Protein AF-A0A2V8RHP6-F1 (afdb_monomer_lite)

pLDDT: mean 72.48, std 15.95, range [35.0, 93.88]

Structure (mmCIF, N/CA/C/O backbone):
data_AF-A0A2V8RHP6-F1
#
_entry.id   AF-A0A2V8RHP6-F1
#
loop_
_atom_site.group_PDB
_atom_site.id
_atom_site.type_symbol
_atom_site.label_atom_id
_atom_site.label_alt_id
_atom_site.label_comp_id
_atom_site.label_asym_id
_atom_site.label_entity_id
_atom_site.label_seq_id
_atom_site.pdbx_PDB_ins_code
_atom_site.Cartn_x
_atom_site.Cartn_y
_atom_site.Cartn_z
_atom_site.occupancy
_atom_site.B_iso_or_equiv
_atom_site.auth_seq_id
_atom_site.auth_comp_id
_atom_site.auth_asym_id
_atom_site.auth_atom_id
_atom_site.pdbx_PDB_model_num
ATOM 1 N N . MET A 1 1 ? -44.283 -48.680 -49.849 1.00 35.00 1 MET A N 1
ATOM 2 C CA . MET A 1 1 ? -42.852 -48.666 -50.227 1.00 35.00 1 MET A CA 1
ATOM 3 C C . MET A 1 1 ? -42.054 -48.053 -49.088 1.00 35.00 1 MET A C 1
ATOM 5 O O . MET A 1 1 ? -42.459 -47.033 -48.549 1.00 35.00 1 MET A O 1
ATOM 9 N N . ASN A 1 2 ? -41.006 -48.764 -48.673 1.00 44.31 2 ASN A N 1
ATOM 10 C CA . ASN A 1 2 ? -40.142 -48.502 -47.521 1.00 44.31 2 ASN A CA 1
ATOM 11 C C . ASN A 1 2 ? -39.299 -47.230 -47.673 1.00 44.31 2 ASN A C 1
ATOM 13 O O . ASN A 1 2 ? -38.726 -47.026 -48.735 1.00 44.31 2 ASN A O 1
ATOM 17 N N . SER A 1 3 ? -39.131 -46.473 -46.582 1.00 48.12 3 SER A N 1
ATOM 18 C CA . SER A 1 3 ? -37.824 -45.970 -46.117 1.00 48.12 3 SER A CA 1
ATOM 19 C C . SER A 1 3 ? -38.000 -45.157 -44.824 1.00 48.12 3 SER A C 1
ATOM 21 O O . SER A 1 3 ? -38.353 -43.981 -44.839 1.00 48.12 3 SER A O 1
ATOM 23 N N . ARG A 1 4 ? -37.770 -45.796 -43.674 1.00 53.47 4 ARG A N 1
ATOM 24 C CA . ARG A 1 4 ? -37.415 -45.123 -42.414 1.00 53.47 4 ARG A CA 1
ATOM 25 C C . ARG A 1 4 ? -36.179 -45.822 -41.853 1.00 53.47 4 ARG A C 1
ATOM 27 O O . ARG A 1 4 ? -36.131 -47.048 -41.891 1.00 53.47 4 ARG A O 1
ATOM 34 N N . LYS A 1 5 ? -35.297 -45.021 -41.236 1.00 54.84 5 LYS A N 1
ATOM 35 C CA . LYS A 1 5 ? -34.076 -45.348 -40.459 1.00 54.84 5 LYS A CA 1
ATOM 36 C C . LYS A 1 5 ? -32.763 -45.313 -41.250 1.00 54.84 5 LYS A C 1
ATOM 38 O O . LYS A 1 5 ? -32.366 -46.328 -41.799 1.00 54.84 5 LYS A O 1
ATOM 43 N N . ASN A 1 6 ? -32.066 -44.167 -41.226 1.00 55.25 6 ASN A N 1
ATOM 44 C CA . ASN A 1 6 ? -30.594 -44.123 -41.340 1.00 55.25 6 ASN A CA 1
ATOM 45 C C . ASN A 1 6 ? -29.943 -42.766 -40.976 1.00 55.25 6 ASN A C 1
ATOM 47 O O . ASN A 1 6 ? -28.925 -42.396 -41.544 1.00 55.25 6 ASN A O 1
ATOM 51 N N . GLN A 1 7 ? -30.495 -42.009 -40.019 1.00 54.12 7 GLN A N 1
ATOM 52 C CA . GLN A 1 7 ? -29.841 -40.777 -39.526 1.00 54.12 7 GLN A CA 1
ATOM 53 C C . GLN A 1 7 ? -29.189 -40.932 -38.142 1.00 54.12 7 GLN A C 1
ATOM 55 O O . GLN A 1 7 ? -28.290 -40.169 -37.806 1.00 54.12 7 GLN A O 1
ATOM 60 N N . ASN A 1 8 ? -29.548 -41.968 -37.374 1.00 50.72 8 ASN A N 1
ATOM 61 C CA . ASN A 1 8 ? -29.003 -42.173 -36.024 1.00 50.72 8 ASN A CA 1
ATOM 62 C C . ASN A 1 8 ? -27.684 -42.968 -35.996 1.00 50.72 8 ASN A C 1
ATOM 64 O O . ASN A 1 8 ? -26.986 -42.929 -34.989 1.00 50.72 8 ASN A O 1
ATOM 68 N N . SER A 1 9 ? -27.316 -43.686 -37.067 1.00 55.91 9 SER A N 1
ATOM 69 C CA . SER A 1 9 ? -26.068 -44.470 -37.091 1.00 55.91 9 SER A CA 1
ATOM 70 C C . SER A 1 9 ? -24.832 -43.621 -37.401 1.00 55.91 9 SER A C 1
ATOM 72 O O . SER A 1 9 ? -23.753 -43.921 -36.897 1.00 55.91 9 SER A O 1
ATOM 74 N N . LEU A 1 10 ? -24.983 -42.534 -38.168 1.00 57.41 10 LEU A N 1
ATOM 75 C CA . LEU A 1 10 ? -23.867 -41.659 -38.540 1.00 57.41 10 LEU A CA 1
ATOM 76 C C . LEU A 1 10 ? -23.315 -40.900 -37.323 1.00 57.41 10 LEU A C 1
ATOM 78 O O . LEU A 1 10 ? -22.107 -40.821 -37.138 1.00 57.41 10 LEU A O 1
ATOM 82 N N . LEU A 1 11 ? -24.208 -40.409 -36.459 1.00 58.72 11 LEU A N 1
ATOM 83 C CA . LEU A 1 11 ? -23.865 -39.697 -35.221 1.00 58.72 11 LEU A CA 1
ATOM 84 C C . LEU A 1 11 ? -23.210 -40.613 -34.170 1.00 58.72 11 LEU A C 1
ATOM 86 O O . LEU A 1 11 ? -22.375 -40.169 -33.383 1.00 58.72 11 LEU A O 1
ATOM 90 N N . PHE A 1 12 ? -23.557 -41.903 -34.177 1.00 59.91 12 PHE A N 1
ATOM 91 C CA . PHE A 1 12 ? -22.955 -42.904 -33.294 1.00 59.91 12 PHE A CA 1
ATOM 92 C C . PHE A 1 12 ? -21.561 -43.341 -33.775 1.00 59.91 12 PHE A C 1
ATOM 94 O O . PHE A 1 12 ? -20.643 -43.501 -32.975 1.00 59.91 12 PHE A O 1
ATOM 101 N N . LEU A 1 13 ? -21.366 -43.483 -35.091 1.00 60.81 13 LEU A N 1
ATOM 102 C CA . LEU A 1 13 ? -20.066 -43.844 -35.668 1.00 60.81 13 LEU A CA 1
ATOM 103 C C . LEU A 1 13 ? -19.013 -42.740 -35.492 1.00 60.81 13 LEU A C 1
ATOM 105 O O . LEU A 1 13 ? -17.854 -43.045 -35.216 1.00 60.81 13 LEU A O 1
ATOM 109 N N . THR A 1 14 ? -19.397 -41.465 -35.600 1.00 63.78 14 THR A N 1
ATOM 110 C CA . THR A 1 14 ? -18.460 -40.342 -35.420 1.00 63.78 14 THR A CA 1
ATOM 111 C C . THR A 1 14 ? -18.022 -40.174 -33.966 1.00 63.78 14 THR A C 1
ATOM 113 O O . THR A 1 14 ? -16.843 -39.947 -33.704 1.00 63.78 14 THR A O 1
ATOM 116 N N . THR A 1 15 ? -18.935 -40.347 -33.009 1.00 64.81 15 THR A N 1
ATOM 117 C CA . THR A 1 15 ? -18.619 -40.267 -31.573 1.00 64.81 15 THR A CA 1
ATOM 118 C C . THR A 1 15 ? -17.772 -41.449 -31.097 1.00 64.81 15 THR A C 1
ATOM 120 O O . THR A 1 15 ? -16.806 -41.244 -30.362 1.00 64.81 15 THR A O 1
ATOM 123 N N . LEU A 1 16 ? -18.043 -42.667 -31.582 1.00 63.94 16 LEU A N 1
ATOM 124 C CA . LEU A 1 16 ? -17.216 -43.842 -31.286 1.00 63.94 16 LEU A CA 1
ATOM 125 C C . LEU A 1 16 ? -15.794 -43.712 -31.868 1.00 63.94 16 LEU A C 1
ATOM 127 O O . LEU A 1 16 ? -14.826 -44.087 -31.208 1.00 63.94 16 LEU A O 1
ATOM 131 N N . GLY A 1 17 ? -15.654 -43.137 -33.069 1.00 66.56 17 GLY A N 1
ATOM 132 C CA . GLY A 1 17 ? -14.355 -42.897 -33.708 1.00 66.56 17 GLY A CA 1
ATOM 133 C C . GLY A 1 17 ? -13.466 -41.913 -32.939 1.00 66.56 17 GLY A C 1
ATOM 134 O O . GLY A 1 17 ? -12.272 -42.164 -32.786 1.00 66.56 17 GLY A O 1
ATOM 135 N N . VAL A 1 18 ? -14.040 -40.836 -32.390 1.00 69.50 18 VAL A N 1
ATOM 136 C CA . VAL A 1 18 ? -13.303 -39.875 -31.544 1.00 69.50 18 VAL A CA 1
ATOM 137 C C . VAL A 1 18 ? -12.861 -40.522 -30.229 1.00 69.50 18 VAL A C 1
ATOM 139 O O . VAL A 1 18 ? -11.729 -40.317 -29.794 1.00 69.50 18 VAL A O 1
ATOM 142 N N . TYR A 1 19 ? -13.717 -41.349 -29.620 1.00 61.47 19 TYR A N 1
ATOM 143 C CA . TYR A 1 19 ? -13.403 -42.014 -28.354 1.00 61.47 19 TYR A CA 1
ATOM 144 C C . TYR A 1 19 ? -12.301 -43.072 -28.510 1.00 61.47 19 TYR A C 1
ATOM 146 O O . TYR A 1 19 ? -11.381 -43.128 -27.697 1.00 61.47 19 TYR A O 1
ATOM 154 N N . LEU A 1 20 ? -12.344 -43.865 -29.588 1.00 61.88 20 LEU A N 1
ATOM 155 C CA . LEU A 1 20 ? -11.273 -44.807 -29.933 1.00 61.88 20 LEU A CA 1
ATOM 156 C C . LEU A 1 20 ? -9.980 -44.083 -30.330 1.00 61.88 20 LEU A C 1
ATOM 158 O O . LEU A 1 20 ? -8.903 -44.517 -29.929 1.00 61.88 20 LEU A O 1
ATOM 162 N N . GLY A 1 21 ? -10.069 -42.959 -31.048 1.00 58.69 21 GLY A N 1
ATOM 163 C CA . GLY A 1 21 ? -8.914 -42.123 -31.382 1.00 58.69 21 GLY A CA 1
ATOM 164 C C . GLY A 1 21 ? -8.203 -41.575 -30.142 1.00 58.69 21 GLY A C 1
ATOM 165 O O . GLY A 1 21 ? -6.986 -41.693 -30.035 1.00 58.69 21 GLY A O 1
ATOM 166 N N . LEU A 1 22 ? -8.949 -41.059 -29.160 1.00 58.59 22 LEU A N 1
ATOM 167 C CA . LEU A 1 22 ? -8.392 -40.599 -27.881 1.00 58.59 22 LEU A CA 1
ATOM 168 C C . LEU A 1 22 ? -7.816 -41.741 -27.036 1.00 58.59 22 LEU A C 1
ATOM 170 O O . LEU A 1 22 ? -6.792 -41.548 -26.390 1.00 58.59 22 LEU A O 1
ATOM 174 N N . LEU A 1 23 ? -8.418 -42.933 -27.060 1.00 56.50 23 LEU A N 1
ATOM 175 C CA . LEU A 1 23 ? -7.899 -44.100 -26.336 1.00 56.50 23 LEU A CA 1
ATOM 176 C C . LEU A 1 23 ? -6.608 -44.654 -26.950 1.00 56.50 23 LEU A C 1
ATOM 178 O O . LEU A 1 23 ? -5.719 -45.074 -26.217 1.00 56.50 23 LEU A O 1
ATOM 182 N N . VAL A 1 24 ? -6.471 -44.627 -28.277 1.00 58.16 24 VAL A N 1
ATOM 183 C CA . VAL A 1 24 ? -5.254 -45.089 -28.965 1.00 58.16 24 VAL A CA 1
ATOM 184 C C . VAL A 1 24 ? -4.140 -44.041 -28.890 1.00 58.16 24 VAL A C 1
ATOM 186 O O . VAL A 1 24 ? -2.989 -44.398 -28.655 1.00 58.16 24 VAL A O 1
ATOM 189 N N . VAL A 1 25 ? -4.461 -42.748 -29.003 1.00 57.00 25 VAL A N 1
ATOM 190 C CA . VAL A 1 25 ? -3.477 -41.656 -28.857 1.00 57.00 25 VAL A CA 1
ATOM 191 C C . VAL A 1 25 ? -3.088 -41.438 -27.386 1.00 57.00 25 VAL A C 1
ATOM 193 O O . VAL A 1 25 ? -1.938 -41.118 -27.102 1.00 57.00 25 VAL A O 1
ATOM 196 N N . GLY A 1 26 ? -3.999 -41.683 -26.438 1.00 51.53 26 GLY A N 1
ATOM 197 C CA . GLY A 1 26 ? -3.728 -41.640 -24.995 1.00 51.53 26 GLY A CA 1
ATOM 198 C C . GLY A 1 26 ? -3.124 -42.927 -24.417 1.00 51.53 26 GLY A C 1
ATOM 199 O O . GLY A 1 26 ? -2.525 -42.887 -23.347 1.00 51.53 26 GLY A O 1
ATOM 200 N N . GLY A 1 27 ? -3.253 -44.062 -25.114 1.00 51.44 27 GLY A N 1
ATOM 201 C CA . GLY A 1 27 ? -2.749 -45.377 -24.693 1.00 51.44 27 GLY A CA 1
ATOM 202 C C . GLY A 1 27 ? -1.416 -45.800 -25.322 1.00 51.44 27 GLY A C 1
ATOM 203 O O . GLY A 1 27 ? -0.882 -46.842 -24.949 1.00 51.44 27 GLY A O 1
ATOM 204 N N . ALA A 1 28 ? -0.869 -45.014 -26.255 1.00 52.38 28 ALA A N 1
ATOM 205 C CA . ALA A 1 28 ? 0.388 -45.298 -26.955 1.00 52.38 28 ALA A CA 1
ATOM 206 C C . ALA A 1 28 ? 1.498 -44.264 -26.678 1.00 52.38 28 ALA A C 1
ATOM 208 O O . ALA A 1 28 ? 2.417 -44.107 -27.482 1.00 52.38 28 ALA A O 1
ATOM 209 N N . ALA A 1 29 ? 1.451 -43.575 -25.534 1.00 45.22 29 ALA A N 1
ATOM 210 C CA . ALA A 1 29 ? 2.643 -42.940 -24.981 1.00 45.22 29 ALA A CA 1
ATOM 211 C C . ALA A 1 29 ? 3.432 -44.013 -24.198 1.00 45.22 29 ALA A C 1
ATOM 213 O O . ALA A 1 29 ? 2.904 -44.570 -23.232 1.00 45.22 29 ALA A O 1
ATOM 214 N N . PRO A 1 30 ? 4.658 -44.368 -24.619 1.00 45.31 30 PRO A N 1
ATOM 215 C CA . PRO A 1 30 ? 5.429 -45.431 -23.992 1.00 45.31 30 PRO A CA 1
ATOM 216 C C . PRO A 1 30 ? 5.705 -45.100 -22.525 1.00 45.31 30 PRO A C 1
ATOM 218 O O . PRO A 1 30 ? 5.924 -43.947 -22.150 1.00 45.31 30 PRO A O 1
ATOM 221 N N . GLN A 1 31 ? 5.734 -46.146 -21.700 1.00 51.50 31 GLN A N 1
ATOM 222 C CA . GLN A 1 31 ? 6.039 -46.142 -20.266 1.00 51.50 31 GLN A CA 1
ATOM 223 C C . GLN A 1 31 ? 7.479 -45.687 -19.925 1.00 51.50 31 GLN A C 1
ATOM 225 O O . GLN A 1 31 ? 8.054 -46.095 -18.923 1.00 51.50 31 GLN A O 1
ATOM 230 N N . THR A 1 32 ? 8.079 -44.817 -20.735 1.00 49.62 32 THR A N 1
ATOM 231 C CA . THR A 1 32 ? 9.445 -44.299 -20.599 1.00 49.62 32 THR A CA 1
ATOM 232 C C . THR A 1 32 ? 9.517 -42.910 -19.960 1.00 49.62 32 THR A C 1
ATOM 234 O O . THR A 1 32 ? 10.601 -42.347 -19.876 1.00 49.62 32 THR A O 1
ATOM 237 N N . PHE A 1 33 ? 8.405 -42.365 -19.452 1.00 48.00 33 PHE A N 1
ATOM 238 C CA . PHE A 1 33 ? 8.406 -41.129 -18.648 1.00 48.00 33 PHE A CA 1
ATOM 239 C C . PHE A 1 33 ? 8.025 -41.328 -17.172 1.00 48.00 33 PHE A C 1
ATOM 241 O O . PHE A 1 33 ? 8.078 -40.381 -16.396 1.00 48.00 33 PHE A O 1
ATOM 248 N N . ALA A 1 34 ? 7.734 -42.561 -16.741 1.00 43.78 34 ALA A N 1
ATOM 249 C CA . ALA A 1 34 ? 7.390 -42.877 -15.348 1.00 43.78 34 ALA A CA 1
ATOM 250 C C . ALA A 1 34 ? 8.563 -43.437 -14.511 1.00 43.78 34 ALA A C 1
ATOM 252 O O . ALA A 1 34 ? 8.369 -43.817 -13.360 1.00 43.78 34 ALA A O 1
ATOM 253 N N . HIS A 1 35 ? 9.785 -43.500 -15.055 1.00 43.72 35 HIS A N 1
ATOM 254 C CA . HIS A 1 35 ? 10.984 -43.962 -14.325 1.00 43.72 35 HIS A CA 1
ATOM 255 C C . HIS A 1 35 ? 12.066 -42.888 -14.127 1.00 43.72 35 HIS A C 1
ATOM 257 O O . HIS A 1 35 ? 13.071 -43.147 -13.478 1.00 43.72 35 HIS A O 1
ATOM 263 N N . SER A 1 36 ? 11.850 -41.657 -14.603 1.00 43.72 36 SER A N 1
ATOM 264 C CA . SER A 1 36 ? 12.773 -40.533 -14.359 1.00 43.72 36 SER A CA 1
ATOM 265 C C . SER A 1 36 ? 12.449 -39.733 -13.084 1.00 43.72 36 SER A C 1
ATOM 267 O O . SER A 1 36 ? 13.192 -38.814 -12.743 1.00 43.72 36 SER A O 1
ATOM 269 N N . ALA A 1 37 ? 11.349 -40.040 -12.390 1.00 45.62 37 ALA A N 1
ATOM 270 C CA . ALA A 1 37 ? 10.867 -39.253 -11.250 1.00 45.62 37 ALA A CA 1
ATOM 271 C C . ALA A 1 37 ? 11.195 -39.859 -9.871 1.00 45.62 37 ALA A C 1
ATOM 273 O O . ALA A 1 37 ? 10.906 -39.232 -8.859 1.00 45.62 37 ALA A O 1
ATOM 274 N N . THR A 1 38 ? 11.806 -41.048 -9.802 1.00 47.69 38 THR A N 1
ATOM 275 C CA . THR A 1 38 ? 12.028 -41.772 -8.531 1.00 47.69 38 THR A CA 1
ATOM 276 C C . THR A 1 38 ? 13.492 -41.886 -8.096 1.00 47.69 38 THR A C 1
ATOM 278 O O . THR A 1 38 ? 13.783 -42.622 -7.162 1.00 47.69 38 THR A O 1
ATOM 281 N N . THR A 1 39 ? 14.430 -41.163 -8.720 1.00 43.69 39 THR A N 1
ATOM 282 C CA . THR A 1 39 ? 15.856 -41.182 -8.318 1.00 43.69 39 THR A CA 1
ATOM 283 C C . THR A 1 39 ? 16.503 -39.799 -8.270 1.00 43.69 39 THR A C 1
ATOM 285 O O . THR A 1 39 ? 17.697 -39.654 -8.534 1.00 43.69 39 THR A O 1
ATOM 288 N N . ARG A 1 40 ? 15.741 -38.757 -7.927 1.00 38.56 40 ARG A N 1
ATOM 289 C CA . ARG A 1 40 ? 16.350 -37.557 -7.348 1.00 38.56 40 ARG A CA 1
ATOM 290 C C . ARG A 1 40 ? 16.177 -37.658 -5.846 1.00 38.56 40 ARG A C 1
ATOM 292 O O . ARG A 1 40 ? 15.061 -37.565 -5.348 1.00 38.56 40 ARG A O 1
ATOM 299 N N . ASN A 1 41 ? 17.287 -37.902 -5.159 1.00 40.16 41 ASN A N 1
ATOM 300 C CA . ASN A 1 41 ? 17.419 -37.653 -3.733 1.00 40.16 41 ASN A CA 1
ATOM 301 C C . ASN A 1 41 ? 17.128 -36.164 -3.519 1.00 40.16 41 ASN A C 1
ATOM 303 O O . ASN A 1 41 ? 18.021 -35.330 -3.634 1.00 40.16 41 ASN A O 1
ATOM 307 N N . PHE A 1 42 ? 15.861 -35.821 -3.310 1.00 43.81 42 PHE A N 1
ATOM 308 C CA . PHE A 1 42 ? 15.503 -34.549 -2.714 1.00 43.81 42 PHE A CA 1
ATOM 309 C C . PHE A 1 42 ? 15.866 -34.679 -1.237 1.00 43.81 42 PHE A C 1
ATOM 311 O O . PHE A 1 42 ? 15.057 -35.119 -0.423 1.00 43.81 42 PHE A O 1
ATOM 318 N N . GLU A 1 43 ? 17.116 -34.359 -0.904 1.00 39.28 43 GLU A N 1
ATOM 319 C CA . GLU A 1 43 ? 17.421 -33.861 0.432 1.00 39.28 43 GLU A CA 1
ATOM 320 C C . GLU A 1 43 ? 16.637 -32.557 0.580 1.00 39.28 43 GLU A C 1
ATOM 322 O O . GLU A 1 43 ? 17.036 -31.498 0.106 1.00 39.28 43 GLU A O 1
ATOM 327 N N . LEU A 1 44 ? 15.449 -32.670 1.170 1.00 49.06 44 LEU A N 1
ATOM 328 C CA . LEU A 1 44 ? 14.719 -31.548 1.740 1.00 49.06 44 LEU A CA 1
ATOM 329 C C . LEU A 1 44 ? 15.495 -31.089 2.978 1.00 49.06 44 LEU A C 1
ATOM 331 O O . LEU A 1 44 ? 15.128 -31.408 4.104 1.00 49.06 44 LEU A O 1
ATOM 335 N N . VAL A 1 45 ? 16.602 -30.391 2.752 1.00 46.72 45 VAL A N 1
ATOM 336 C CA . VAL A 1 45 ? 17.270 -29.570 3.761 1.00 46.72 45 VAL A CA 1
ATOM 337 C C . VAL A 1 45 ? 17.532 -28.220 3.118 1.00 46.72 45 VAL A C 1
ATOM 339 O O . VAL A 1 45 ? 18.652 -27.872 2.793 1.00 46.72 45 VAL A O 1
ATOM 342 N N . ASP A 1 46 ? 16.448 -27.505 2.875 1.00 43.91 46 ASP A N 1
ATOM 343 C CA . ASP A 1 46 ? 16.445 -26.053 2.937 1.00 43.91 46 ASP A CA 1
ATOM 344 C C . ASP A 1 46 ? 15.096 -25.717 3.565 1.00 43.91 46 ASP A C 1
ATOM 346 O O . ASP A 1 46 ? 14.084 -25.493 2.895 1.00 43.91 46 ASP A O 1
ATOM 350 N N . GLU A 1 47 ? 15.057 -25.787 4.900 1.00 42.34 47 GLU A N 1
ATOM 351 C CA . GLU A 1 47 ? 14.189 -24.882 5.640 1.00 42.34 47 GLU A CA 1
ATOM 352 C C . GLU A 1 47 ? 14.459 -23.498 5.055 1.00 42.34 47 GLU A C 1
ATOM 354 O O . GLU A 1 47 ? 15.564 -22.971 5.171 1.00 42.34 47 GLU A O 1
ATOM 359 N N . ILE A 1 48 ? 13.473 -22.934 4.358 1.00 48.03 48 ILE A N 1
ATOM 360 C CA . ILE A 1 48 ? 13.487 -21.513 4.054 1.00 48.03 48 ILE A CA 1
ATOM 361 C C . ILE A 1 48 ? 13.408 -20.848 5.426 1.00 48.03 48 ILE A C 1
ATOM 363 O O . ILE A 1 48 ? 12.318 -20.660 5.969 1.00 48.03 48 ILE A O 1
ATOM 367 N N . GLU A 1 49 ? 14.565 -20.550 6.016 1.00 38.03 49 GLU A N 1
ATOM 368 C CA . GLU A 1 49 ? 14.677 -19.535 7.046 1.00 38.03 49 GLU A CA 1
ATOM 369 C C . GLU A 1 49 ? 14.183 -18.247 6.390 1.00 38.03 49 GLU A C 1
ATOM 371 O O . GLU A 1 49 ? 14.934 -17.496 5.766 1.00 38.03 49 GLU A O 1
ATOM 376 N N . VAL A 1 50 ? 12.879 -18.000 6.501 1.00 45.44 50 VAL A N 1
ATOM 377 C CA . VAL A 1 50 ? 12.333 -16.655 6.423 1.00 45.44 50 VAL A CA 1
ATOM 378 C C . VAL A 1 50 ? 12.917 -15.960 7.642 1.00 45.44 50 VAL A C 1
ATOM 380 O O . VAL A 1 50 ? 12.322 -15.966 8.718 1.00 45.44 50 VAL A O 1
ATOM 383 N N . LYS A 1 51 ? 14.146 -15.453 7.505 1.00 42.34 51 LYS A N 1
ATOM 384 C CA . LYS A 1 51 ? 14.673 -14.498 8.464 1.00 42.34 51 LYS A CA 1
ATOM 385 C C . LYS A 1 51 ? 13.697 -13.343 8.443 1.00 42.34 51 LYS A C 1
ATOM 387 O O . LYS A 1 51 ? 13.481 -12.709 7.412 1.00 42.34 51 LYS A O 1
ATOM 392 N N . ASP A 1 52 ? 13.037 -13.181 9.575 1.00 46.94 52 ASP A N 1
ATOM 393 C CA . ASP A 1 52 ? 12.150 -12.077 9.858 1.00 46.94 52 ASP A CA 1
ATOM 394 C C . ASP A 1 52 ? 13.027 -10.817 9.906 1.00 46.94 52 ASP A C 1
ATOM 396 O O . ASP A 1 52 ? 13.476 -10.382 10.961 1.00 46.94 52 ASP A O 1
ATOM 400 N N . ASP A 1 53 ? 13.354 -10.269 8.731 1.00 49.16 53 ASP A N 1
ATOM 401 C CA . ASP A 1 53 ? 14.166 -9.055 8.557 1.00 49.16 53 ASP A CA 1
ATOM 402 C C . ASP A 1 53 ? 13.453 -7.799 9.104 1.00 49.16 53 ASP A C 1
ATOM 404 O O . ASP A 1 53 ? 13.930 -6.679 8.940 1.00 49.16 53 ASP A O 1
ATOM 408 N N . LEU A 1 54 ? 12.315 -7.970 9.789 1.00 52.81 54 LEU A N 1
ATOM 409 C CA . LEU A 1 54 ? 11.593 -6.922 10.508 1.00 52.81 54 LEU A CA 1
ATOM 410 C C . LEU A 1 54 ? 12.398 -6.325 11.677 1.00 52.81 54 LEU A C 1
ATOM 412 O O . LEU A 1 54 ? 12.111 -5.198 12.082 1.00 52.81 54 LEU A O 1
ATOM 416 N N . ASP A 1 55 ? 13.396 -7.044 12.207 1.00 50.38 55 ASP A N 1
ATOM 417 C CA . ASP A 1 55 ? 14.181 -6.609 13.375 1.00 50.38 55 ASP A CA 1
ATOM 418 C C . ASP A 1 55 ? 15.528 -5.948 13.033 1.00 50.38 55 ASP A C 1
ATOM 420 O O . ASP A 1 55 ? 16.168 -5.357 13.912 1.00 50.38 55 ASP A O 1
ATOM 424 N N . ASN A 1 56 ? 15.961 -5.981 11.769 1.00 51.12 56 ASN A N 1
ATOM 425 C CA . ASN A 1 56 ? 17.159 -5.261 11.356 1.00 51.12 56 ASN A CA 1
ATOM 426 C C . ASN A 1 56 ? 16.801 -3.787 11.153 1.00 51.12 56 ASN A C 1
ATOM 428 O O . ASN A 1 56 ? 16.125 -3.411 10.195 1.00 51.12 56 ASN A O 1
ATOM 432 N N . LYS A 1 57 ? 17.258 -2.927 12.075 1.00 53.03 57 LYS A N 1
ATOM 433 C CA . LYS A 1 57 ? 17.335 -1.488 11.791 1.00 53.03 57 LYS A CA 1
ATOM 434 C C . LYS A 1 57 ? 18.084 -1.328 10.464 1.00 53.03 57 LYS A C 1
ATOM 436 O O . LYS A 1 57 ? 19.112 -1.990 10.318 1.00 53.03 57 LYS A O 1
ATOM 441 N N . PRO A 1 58 ? 17.614 -0.483 9.531 1.00 58.75 58 PRO A N 1
ATOM 442 C CA . PRO A 1 58 ? 18.360 -0.228 8.306 1.00 58.75 58 PRO A CA 1
ATOM 443 C C . PRO A 1 58 ? 19.798 0.156 8.677 1.00 58.75 58 PRO A C 1
ATOM 445 O O . PRO A 1 58 ? 20.009 0.969 9.586 1.00 58.75 58 PRO A O 1
ATOM 448 N N . ASP A 1 59 ? 20.774 -0.497 8.042 1.00 54.12 59 ASP A N 1
ATOM 449 C CA . ASP A 1 59 ? 22.198 -0.284 8.295 1.00 54.12 59 ASP A CA 1
ATOM 450 C C . ASP A 1 59 ? 22.562 1.165 7.932 1.00 54.12 59 ASP A C 1
ATOM 452 O O . ASP A 1 59 ? 22.884 1.481 6.793 1.00 54.12 59 ASP A O 1
ATOM 456 N N . GLY A 1 60 ? 22.481 2.055 8.923 1.00 57.41 60 GLY A N 1
ATOM 457 C CA . GLY A 1 60 ? 22.784 3.476 8.793 1.00 57.41 60 GLY A CA 1
ATOM 458 C C . GLY A 1 60 ? 21.654 4.277 8.146 1.00 57.41 60 GLY A C 1
ATOM 459 O O . GLY A 1 60 ? 21.433 4.219 6.943 1.00 57.41 60 GLY A O 1
ATOM 460 N N . CYS A 1 61 ? 21.002 5.138 8.928 1.00 66.88 61 CYS A N 1
ATOM 461 C CA . CYS A 1 61 ? 20.079 6.156 8.414 1.00 66.88 61 CYS A CA 1
ATOM 462 C C . CYS A 1 61 ? 20.783 7.316 7.681 1.00 66.88 61 CYS A C 1
ATOM 464 O O . CYS A 1 61 ? 20.306 8.446 7.694 1.00 66.88 61 CYS A O 1
ATOM 466 N N . ASP A 1 62 ? 21.905 7.040 7.020 1.00 62.41 62 ASP A N 1
ATOM 467 C CA . ASP A 1 62 ? 22.679 7.994 6.219 1.00 62.41 62 ASP A CA 1
ATOM 468 C C . ASP A 1 62 ? 22.116 8.075 4.783 1.00 62.41 62 ASP A C 1
ATOM 470 O O . ASP A 1 62 ? 22.838 8.134 3.788 1.00 62.41 62 ASP A O 1
ATOM 474 N N . VAL A 1 63 ? 20.785 8.002 4.665 1.00 60.16 63 VAL A N 1
ATOM 475 C CA . VAL A 1 63 ? 20.068 7.990 3.387 1.00 60.16 63 VAL A CA 1
ATOM 476 C C . VAL A 1 63 ? 19.932 9.439 2.923 1.00 60.16 63 VAL A C 1
ATOM 478 O O . VAL A 1 63 ? 19.063 10.179 3.380 1.00 60.16 63 VAL A O 1
ATOM 481 N N . GLY A 1 64 ? 20.841 9.887 2.058 1.00 58.72 64 GLY A N 1
ATOM 482 C CA . GLY A 1 64 ? 20.784 11.232 1.491 1.00 58.72 64 GLY A CA 1
ATOM 483 C C . GLY A 1 64 ? 19.466 11.477 0.744 1.00 58.72 64 GLY A C 1
ATOM 484 O O . GLY A 1 64 ? 19.058 10.672 -0.090 1.00 58.72 64 GLY A O 1
ATOM 485 N N . HIS A 1 65 ? 18.824 12.622 1.000 1.00 58.91 65 HIS A N 1
ATOM 486 C CA . HIS A 1 65 ? 17.559 13.044 0.372 1.00 58.91 65 HIS A CA 1
ATOM 487 C C . HIS A 1 65 ? 17.599 13.140 -1.170 1.00 58.91 65 HIS A C 1
ATOM 489 O O . HIS A 1 65 ? 16.552 13.253 -1.802 1.00 58.91 65 HIS A O 1
ATOM 495 N N . GLU A 1 66 ? 18.783 13.125 -1.788 1.00 61.12 66 GLU A N 1
ATOM 496 C CA . GLU A 1 66 ? 18.949 13.261 -3.242 1.00 61.12 66 GLU A CA 1
ATOM 497 C C . GLU A 1 66 ? 18.598 11.970 -4.008 1.00 61.12 66 GLU A C 1
ATOM 499 O O . GLU A 1 66 ? 18.160 12.033 -5.156 1.00 61.12 66 GLU A O 1
ATOM 504 N N . GLU A 1 67 ? 18.710 10.794 -3.379 1.00 68.62 67 GLU A N 1
ATOM 505 C CA . GLU A 1 67 ? 18.552 9.512 -4.077 1.00 68.62 67 GLU A CA 1
ATOM 506 C C . GLU A 1 67 ? 17.103 9.227 -4.545 1.00 68.62 67 GLU A C 1
ATOM 508 O O . GLU A 1 67 ? 16.925 8.839 -5.703 1.00 68.62 67 GLU A O 1
ATOM 513 N N . PRO A 1 68 ? 16.038 9.452 -3.745 1.00 67.94 68 PRO A N 1
ATOM 514 C CA . PRO A 1 68 ? 14.662 9.178 -4.176 1.00 67.94 68 PRO A CA 1
ATOM 515 C C . PRO A 1 68 ? 14.191 10.059 -5.341 1.00 67.94 68 PRO A C 1
ATOM 517 O O . PRO A 1 68 ? 13.473 9.580 -6.221 1.00 67.94 68 PRO A O 1
ATOM 520 N N . VAL A 1 69 ? 14.609 11.329 -5.380 1.00 72.56 69 VAL A N 1
ATOM 521 C CA . VAL A 1 69 ? 14.198 12.304 -6.410 1.00 72.56 69 VAL A CA 1
ATOM 522 C C . VAL A 1 69 ? 14.800 11.956 -7.775 1.00 72.56 69 VAL A C 1
ATOM 524 O O . VAL A 1 69 ? 14.109 11.982 -8.802 1.00 72.56 69 VAL A O 1
ATOM 527 N N . ASP A 1 70 ? 16.074 11.564 -7.793 1.00 74.25 70 ASP A N 1
ATOM 528 C CA . ASP A 1 70 ? 16.750 11.111 -9.010 1.00 74.25 70 ASP A CA 1
ATOM 529 C C . ASP A 1 70 ? 16.119 9.823 -9.554 1.00 74.25 70 ASP A C 1
ATOM 531 O O . ASP A 1 70 ? 15.914 9.670 -10.766 1.00 74.25 70 ASP A O 1
ATOM 535 N N . LEU A 1 71 ? 15.747 8.901 -8.661 1.00 76.44 71 LEU A N 1
ATOM 536 C CA . LEU A 1 71 ? 15.077 7.658 -9.028 1.00 76.44 71 LEU A CA 1
ATOM 537 C C . LEU A 1 71 ? 13.677 7.905 -9.606 1.00 76.44 71 LEU A C 1
ATOM 539 O O . LEU A 1 71 ? 13.348 7.292 -10.617 1.00 76.44 71 LEU A O 1
ATOM 543 N N . GLN A 1 72 ? 12.887 8.827 -9.052 1.00 79.25 72 GLN A N 1
ATOM 544 C CA . GLN A 1 72 ? 11.577 9.210 -9.609 1.00 79.25 72 GLN A CA 1
ATOM 545 C C . GLN A 1 72 ? 11.691 9.794 -11.014 1.00 79.25 72 GLN A C 1
ATOM 547 O O . GLN A 1 72 ? 10.959 9.420 -11.930 1.00 79.25 72 GLN A O 1
ATOM 552 N N . THR A 1 73 ? 12.657 10.692 -11.207 1.00 76.94 73 THR A N 1
ATOM 553 C CA . THR A 1 73 ? 12.888 11.321 -12.512 1.00 76.94 73 THR A CA 1
ATOM 554 C C . THR A 1 73 ? 13.282 10.276 -13.558 1.00 76.94 73 THR A C 1
ATOM 556 O O . THR A 1 73 ? 12.863 10.345 -14.715 1.00 76.94 73 THR A O 1
ATOM 559 N N . LYS A 1 74 ? 14.066 9.273 -13.150 1.00 79.69 74 LYS A N 1
ATOM 560 C CA . LYS A 1 74 ? 14.495 8.165 -14.009 1.00 79.69 74 LYS A CA 1
ATOM 561 C C . LYS A 1 74 ? 13.386 7.143 -14.267 1.00 79.69 74 LYS A C 1
ATOM 563 O O . LYS A 1 74 ? 13.300 6.590 -15.364 1.00 79.69 74 LYS A O 1
ATOM 568 N N . PHE A 1 75 ? 12.556 6.875 -13.269 1.00 78.38 75 PHE A N 1
ATOM 569 C CA . PHE A 1 75 ? 11.500 5.876 -13.298 1.00 78.38 75 PHE A CA 1
ATOM 570 C C . PHE A 1 75 ? 10.162 6.570 -13.086 1.00 78.38 75 PHE A C 1
ATOM 572 O O . PHE A 1 75 ? 9.624 6.553 -11.994 1.00 78.38 75 PHE A O 1
ATOM 579 N N . LEU A 1 76 ? 9.596 7.135 -14.154 1.00 70.75 76 LEU A N 1
ATOM 580 C CA . LEU A 1 76 ? 8.362 7.938 -14.095 1.00 70.75 76 LEU A CA 1
ATOM 581 C C . LEU A 1 76 ? 7.135 7.210 -13.508 1.00 70.75 76 LEU A C 1
ATOM 583 O O . LEU A 1 76 ? 6.147 7.855 -13.178 1.00 70.75 76 LEU A O 1
ATOM 587 N N . TRP A 1 77 ? 7.171 5.877 -13.428 1.00 72.69 77 TRP A N 1
ATOM 588 C CA . TRP A 1 77 ? 6.143 5.056 -12.778 1.00 72.69 77 TRP A CA 1
ATOM 589 C C . TRP A 1 77 ? 6.349 4.922 -11.261 1.00 72.69 77 TRP A C 1
ATOM 591 O O . TRP A 1 77 ? 5.420 4.554 -10.554 1.00 72.69 77 TRP A O 1
ATOM 601 N N . PHE A 1 78 ? 7.562 5.169 -10.765 1.00 76.94 78 PHE A N 1
ATOM 602 C CA . PHE A 1 78 ? 7.922 5.129 -9.356 1.00 76.94 78 PHE A CA 1
ATOM 603 C C . PHE A 1 78 ? 7.780 6.528 -8.762 1.00 76.94 78 PHE A C 1
ATOM 605 O O . PHE A 1 78 ? 8.359 7.495 -9.256 1.00 76.94 78 PHE A O 1
ATOM 612 N N . ASN A 1 79 ? 7.023 6.618 -7.677 1.00 81.25 79 ASN A N 1
ATOM 613 C CA . ASN A 1 79 ? 6.807 7.844 -6.933 1.00 81.25 79 ASN A CA 1
ATOM 614 C C . ASN A 1 79 ? 6.894 7.508 -5.446 1.00 81.25 79 ASN A C 1
ATOM 616 O O . ASN A 1 79 ? 6.044 6.779 -4.937 1.00 81.25 79 ASN A O 1
ATOM 620 N N . ASP A 1 80 ? 7.918 8.004 -4.752 1.00 78.75 80 ASP A N 1
ATOM 621 C CA . ASP A 1 80 ? 8.075 7.761 -3.312 1.00 78.75 80 ASP A CA 1
ATOM 622 C C . ASP A 1 80 ? 6.893 8.328 -2.514 1.00 78.75 80 ASP A C 1
ATOM 624 O O . ASP A 1 80 ? 6.452 7.696 -1.558 1.00 78.75 80 ASP A O 1
ATOM 628 N N . LYS A 1 81 ? 6.277 9.418 -2.993 1.00 81.81 81 LYS A N 1
ATOM 629 C CA . LYS A 1 81 ? 5.049 9.989 -2.426 1.00 81.81 81 LYS A CA 1
ATOM 630 C C . LYS A 1 81 ? 3.875 9.020 -2.415 1.00 81.81 81 LYS A C 1
ATOM 632 O O . LYS A 1 81 ? 2.924 9.242 -1.681 1.00 81.81 81 LYS A O 1
ATOM 637 N N . SER A 1 82 ? 3.904 7.946 -3.203 1.00 82.56 82 SER A N 1
ATOM 638 C CA . SER A 1 82 ? 2.867 6.918 -3.117 1.00 82.56 82 SER A CA 1
ATOM 639 C C . SER A 1 82 ? 2.960 6.095 -1.829 1.00 82.56 82 SER A C 1
ATOM 641 O O . SER A 1 82 ? 1.952 5.516 -1.441 1.00 82.56 82 SER A O 1
ATOM 643 N N . LEU A 1 83 ? 4.113 6.069 -1.142 1.00 79.81 83 LEU A N 1
ATOM 644 C CA . LEU A 1 83 ? 4.220 5.535 0.223 1.00 79.81 83 LEU A CA 1
ATOM 645 C C . LEU A 1 83 ? 3.611 6.492 1.258 1.00 79.81 83 LEU A C 1
ATOM 647 O O . LEU A 1 83 ? 2.918 6.033 2.157 1.00 79.81 83 LEU A O 1
ATOM 651 N N . ASP A 1 84 ? 3.783 7.799 1.075 1.00 79.38 84 ASP A N 1
ATOM 652 C CA . ASP A 1 84 ? 3.144 8.834 1.903 1.00 79.38 84 ASP A CA 1
ATOM 653 C C . ASP A 1 84 ? 1.610 8.801 1.743 1.00 79.38 84 ASP A C 1
ATOM 655 O O . ASP A 1 84 ? 0.857 8.702 2.704 1.00 79.38 84 ASP A O 1
ATOM 659 N N . SER A 1 85 ? 1.111 8.718 0.506 1.00 84.94 85 SER A N 1
ATOM 660 C CA . SER A 1 85 ? -0.326 8.510 0.263 1.00 84.94 85 SER A CA 1
ATOM 661 C C . SER A 1 85 ? -0.827 7.147 0.765 1.00 84.94 85 SER A C 1
ATOM 663 O O . SER A 1 85 ? -2.013 6.990 1.051 1.00 84.94 85 SER A O 1
ATOM 665 N N . TYR A 1 86 ? 0.049 6.139 0.853 1.00 84.81 86 TYR A N 1
ATOM 666 C CA . TYR A 1 86 ? -0.302 4.840 1.424 1.00 84.81 86 TYR A CA 1
ATOM 667 C C . TYR A 1 86 ? -0.521 4.939 2.936 1.00 84.81 86 TYR A C 1
ATOM 669 O O . TYR A 1 86 ? -1.455 4.324 3.448 1.00 84.81 86 TYR A O 1
ATOM 677 N N . GLU A 1 87 ? 0.291 5.733 3.631 1.00 85.38 87 GLU A N 1
ATOM 678 C CA . GLU A 1 87 ? 0.087 6.073 5.038 1.00 85.38 87 GLU A CA 1
ATOM 679 C C . GLU A 1 87 ? -1.284 6.722 5.255 1.00 85.38 87 GLU A C 1
ATOM 681 O O . GLU A 1 87 ? -2.082 6.174 6.018 1.00 85.38 87 GLU A O 1
ATOM 686 N N . SER A 1 88 ? -1.615 7.783 4.507 1.00 85.12 88 SER A N 1
ATOM 687 C CA . SER A 1 88 ? -2.926 8.450 4.609 1.00 85.12 88 SER A CA 1
ATOM 688 C C . SER A 1 88 ? -4.087 7.478 4.376 1.00 85.12 88 SER A C 1
ATOM 690 O O . SER A 1 88 ? -5.043 7.429 5.143 1.00 85.12 88 SER A O 1
ATOM 692 N N . LEU A 1 89 ? -3.969 6.604 3.373 1.00 87.31 89 LEU A N 1
ATOM 693 C CA . LEU A 1 89 ? -4.981 5.592 3.077 1.00 87.31 89 LEU A CA 1
ATOM 694 C C . LEU A 1 89 ? -5.164 4.566 4.214 1.00 87.31 89 LEU A C 1
ATOM 696 O O . LEU A 1 89 ? -6.283 4.114 4.484 1.00 87.31 89 LEU A O 1
ATOM 700 N N . VAL A 1 90 ? -4.075 4.167 4.876 1.00 88.19 90 VAL A N 1
ATOM 701 C CA . VAL A 1 90 ? -4.130 3.296 6.058 1.00 88.19 90 VAL A CA 1
ATOM 702 C C . VAL A 1 90 ? -4.843 4.014 7.204 1.00 88.19 90 VAL A C 1
ATOM 704 O O . VAL A 1 90 ? -5.719 3.413 7.834 1.00 88.19 90 VAL A O 1
ATOM 707 N N . GLU A 1 91 ? -4.514 5.281 7.447 1.00 86.38 91 GLU A N 1
ATOM 708 C CA . GLU A 1 91 ? -5.132 6.111 8.484 1.00 86.38 91 GLU A CA 1
ATOM 709 C C . GLU A 1 91 ? -6.638 6.277 8.259 1.00 86.38 91 GLU A C 1
ATOM 711 O O . GLU A 1 91 ? -7.415 5.865 9.128 1.00 86.38 91 GLU A O 1
ATOM 716 N N . SER A 1 92 ? -7.070 6.717 7.071 1.00 85.25 92 SER A N 1
ATOM 717 C CA . SER A 1 92 ? -8.493 6.893 6.739 1.00 85.25 92 SER A CA 1
ATOM 718 C C . SER A 1 92 ? -9.303 5.607 6.949 1.00 85.25 92 SER A C 1
ATOM 720 O O . SER A 1 92 ? -10.440 5.635 7.424 1.00 85.25 92 SER A O 1
ATOM 722 N N . ILE A 1 93 ? -8.733 4.429 6.661 1.00 85.12 93 ILE A N 1
ATOM 723 C CA . ILE A 1 93 ? -9.417 3.149 6.914 1.00 85.12 93 ILE A CA 1
ATOM 724 C C . ILE A 1 93 ? -9.495 2.814 8.400 1.00 85.12 93 ILE A C 1
ATOM 726 O O . ILE A 1 93 ? -10.505 2.263 8.857 1.00 85.12 93 ILE A O 1
ATOM 730 N N . LEU A 1 94 ? -8.438 3.087 9.161 1.00 85.94 94 LEU A N 1
ATOM 731 C CA . LEU A 1 94 ? -8.452 2.863 10.603 1.00 85.94 94 LEU A CA 1
ATOM 732 C C . LEU A 1 94 ? -9.479 3.766 11.288 1.00 85.94 94 LEU A C 1
ATOM 734 O O . LEU A 1 94 ? -10.199 3.286 12.168 1.00 85.94 94 LEU A O 1
ATOM 738 N N . GLU A 1 95 ? -9.599 5.012 10.842 1.00 84.06 95 GLU A N 1
ATOM 739 C CA . GLU A 1 95 ? -10.600 5.974 11.307 1.00 84.06 95 GLU A CA 1
ATOM 740 C C . GLU A 1 95 ? -12.025 5.576 10.924 1.00 84.06 95 GLU A C 1
ATOM 742 O O . GLU A 1 95 ? -12.925 5.622 11.764 1.00 84.06 95 GLU A O 1
ATOM 747 N N . ALA A 1 96 ? -12.230 5.088 9.698 1.00 82.75 96 ALA A N 1
ATOM 748 C CA . ALA A 1 96 ? -13.523 4.582 9.242 1.00 82.75 96 ALA A CA 1
ATOM 749 C C . ALA A 1 96 ? -13.987 3.351 10.036 1.00 82.75 96 ALA A C 1
ATOM 751 O O . ALA A 1 96 ? -15.183 3.123 10.249 1.00 82.75 96 ALA A O 1
ATOM 752 N N . TYR A 1 97 ? -13.037 2.524 10.476 1.00 82.19 97 TYR A N 1
ATOM 753 C CA . TYR A 1 97 ? -13.307 1.246 11.121 1.00 82.19 97 TYR A CA 1
ATOM 754 C C . TYR A 1 97 ? -12.503 1.060 12.412 1.00 82.19 97 TYR A C 1
ATOM 756 O O . TYR A 1 97 ? -11.783 0.068 12.539 1.00 82.19 97 TYR A O 1
ATOM 764 N N . PRO A 1 98 ? -12.686 1.891 13.453 1.00 79.19 98 PRO A N 1
ATOM 765 C CA . PRO A 1 98 ? -11.788 1.906 14.609 1.00 79.19 98 PRO A CA 1
ATOM 766 C C . PRO A 1 98 ? -11.882 0.611 15.425 1.00 79.19 98 PRO A C 1
ATOM 768 O O . PRO A 1 98 ? -10.880 0.092 15.927 1.00 79.19 98 PRO A O 1
ATOM 771 N N . LYS A 1 99 ? -13.076 0.003 15.494 1.00 76.50 99 LYS A N 1
ATOM 772 C CA . LYS A 1 99 ? -13.356 -1.200 16.307 1.00 76.50 99 LYS A CA 1
ATOM 773 C C . LYS A 1 99 ? -14.059 -2.339 15.558 1.00 76.50 99 LYS A C 1
ATOM 775 O O . LYS A 1 99 ? -14.307 -3.387 16.153 1.00 76.50 99 LYS A O 1
ATOM 780 N N . LYS A 1 100 ? -14.402 -2.156 14.280 1.00 77.62 100 LYS A N 1
ATOM 781 C CA . LYS A 1 100 ? -15.178 -3.139 13.509 1.00 77.62 100 LYS A CA 1
ATOM 782 C C . LYS A 1 100 ? -14.255 -4.235 12.977 1.00 77.62 100 LYS A C 1
ATOM 784 O O . LYS A 1 100 ? -13.243 -3.937 12.354 1.00 77.62 100 LYS A O 1
ATOM 789 N N . GLN A 1 101 ? -14.603 -5.495 13.225 1.00 79.50 101 GLN A N 1
ATOM 790 C CA . GLN A 1 101 ? -13.970 -6.626 12.547 1.00 79.50 101 GLN A CA 1
ATOM 791 C C . GLN A 1 101 ? -14.610 -6.813 11.172 1.00 79.50 101 GLN A C 1
ATOM 793 O O . GLN A 1 101 ? -15.825 -6.657 11.026 1.00 79.50 101 GLN A O 1
ATOM 798 N N . PHE A 1 102 ? -13.798 -7.151 10.179 1.00 81.38 102 PHE A N 1
ATOM 799 C CA . PHE A 1 102 ? -14.257 -7.469 8.834 1.00 81.38 102 PHE A CA 1
ATOM 800 C C . PHE A 1 102 ? -13.277 -8.446 8.184 1.00 81.38 1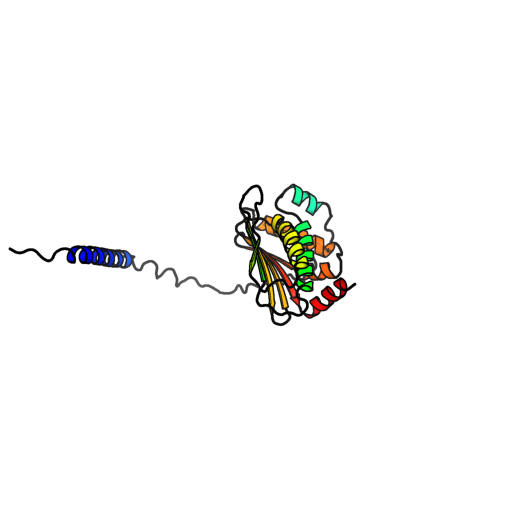02 PHE A C 1
ATOM 802 O O . PHE A 1 102 ? -12.065 -8.356 8.390 1.00 81.38 102 PHE A O 1
ATOM 809 N N . SER A 1 103 ? -13.818 -9.388 7.408 1.00 79.06 103 SER A N 1
ATOM 810 C CA . SER A 1 103 ? -13.024 -10.427 6.750 1.00 79.06 103 SER A CA 1
ATOM 811 C C . SER A 1 103 ? -12.068 -9.829 5.723 1.00 79.06 103 SER A C 1
ATOM 813 O O . SER A 1 103 ? -10.877 -10.131 5.760 1.00 79.06 103 SER A O 1
ATOM 815 N N . SER A 1 104 ? -12.582 -8.955 4.854 1.00 84.12 104 SER A N 1
ATOM 816 C CA . SER A 1 104 ? -11.800 -8.180 3.896 1.00 84.12 104 SER A CA 1
ATOM 817 C C . SER A 1 104 ? -12.584 -6.965 3.386 1.00 84.12 104 SER A C 1
ATOM 819 O O . SER A 1 104 ? -13.817 -6.974 3.344 1.00 84.12 104 SER A O 1
ATOM 821 N N . ILE A 1 105 ? -11.851 -5.922 3.012 1.00 83.56 105 ILE A N 1
ATOM 822 C CA . ILE A 1 105 ? -12.264 -4.873 2.078 1.00 83.56 105 ILE A CA 1
ATOM 823 C C . ILE A 1 105 ? -11.233 -4.909 0.953 1.00 83.56 105 ILE A C 1
ATOM 825 O O . ILE A 1 105 ? -10.035 -4.927 1.233 1.00 83.56 105 ILE A O 1
ATOM 829 N N . GLU A 1 106 ? -11.691 -4.929 -0.292 1.00 84.50 106 GLU A N 1
ATOM 830 C CA . GLU A 1 106 ? -10.849 -4.919 -1.482 1.00 84.50 106 GLU A CA 1
ATOM 831 C C . GLU A 1 106 ? -11.225 -3.739 -2.383 1.00 84.50 106 GLU A C 1
ATOM 833 O O . GLU A 1 106 ? -12.379 -3.559 -2.783 1.00 84.50 106 GLU A O 1
ATOM 838 N N . LEU A 1 107 ? -10.217 -2.938 -2.697 1.00 81.81 107 LEU A N 1
ATOM 839 C CA . LEU A 1 107 ? -10.238 -1.815 -3.616 1.00 81.81 107 LEU A CA 1
ATOM 840 C C . LEU A 1 107 ? -9.377 -2.202 -4.816 1.00 81.81 107 LEU A C 1
ATOM 842 O O . LEU A 1 107 ? -8.163 -2.345 -4.694 1.00 81.81 107 LEU A O 1
ATOM 846 N N . ALA A 1 108 ? -9.996 -2.405 -5.972 1.00 82.31 108 ALA A N 1
ATOM 847 C CA . ALA A 1 108 ? -9.292 -2.729 -7.203 1.00 82.31 108 ALA A CA 1
ATOM 848 C C . ALA A 1 108 ? -9.228 -1.507 -8.123 1.00 82.31 108 ALA A C 1
ATOM 850 O O . ALA A 1 108 ? -10.200 -0.764 -8.282 1.00 82.31 108 ALA A O 1
ATOM 851 N N . TRP A 1 109 ? -8.073 -1.317 -8.747 1.00 77.69 109 TRP A N 1
ATOM 852 C CA . TRP A 1 109 ? -7.806 -0.294 -9.742 1.00 77.69 109 TRP A CA 1
ATOM 853 C C . TRP A 1 109 ? -7.191 -0.946 -10.971 1.00 77.69 109 TRP A C 1
ATOM 855 O O . TRP A 1 109 ? -6.129 -1.562 -10.894 1.00 77.69 109 TRP A O 1
ATOM 865 N N . THR A 1 110 ? -7.844 -0.773 -12.115 1.00 77.06 110 THR A N 1
ATOM 866 C CA . THR A 1 110 ? -7.317 -1.228 -13.401 1.00 77.06 110 THR A CA 1
ATOM 867 C C . THR A 1 110 ? -7.193 -0.035 -14.335 1.00 77.06 110 THR A C 1
ATOM 869 O O . THR A 1 110 ? -8.174 0.670 -14.597 1.00 77.06 110 THR A O 1
ATOM 872 N N . THR A 1 111 ? -5.991 0.188 -14.868 1.00 69.00 111 THR A N 1
ATOM 873 C CA . THR A 1 111 ? -5.794 1.167 -15.941 1.00 69.00 111 THR A CA 1
ATOM 874 C C . THR A 1 111 ? -6.290 0.609 -17.269 1.00 69.00 111 THR A C 1
ATOM 876 O O . THR A 1 111 ? -5.909 -0.480 -17.705 1.00 69.00 111 THR A O 1
ATOM 879 N N . VAL A 1 112 ? -7.135 1.385 -17.946 1.00 65.69 112 VAL A N 1
ATOM 880 C CA . VAL A 1 112 ? -7.678 1.021 -19.261 1.00 65.69 112 VAL A CA 1
ATOM 881 C C . VAL A 1 112 ? -6.662 1.294 -20.385 1.00 65.69 112 VAL A C 1
ATOM 883 O O . VAL A 1 112 ? -6.713 0.648 -21.430 1.00 65.69 112 VAL A O 1
ATOM 886 N N . ASP A 1 113 ? -5.697 2.192 -20.167 1.00 60.69 113 ASP A N 1
ATOM 887 C CA . ASP A 1 113 ? -4.689 2.596 -21.158 1.00 60.69 113 ASP A CA 1
ATOM 888 C C . ASP A 1 113 ? -3.259 2.347 -20.642 1.00 60.69 113 ASP A C 1
ATOM 890 O O . ASP A 1 113 ? -2.990 2.378 -19.440 1.00 60.69 113 ASP A O 1
ATOM 894 N N . ALA A 1 114 ? -2.331 2.107 -21.568 1.00 55.16 114 ALA A N 1
ATOM 895 C CA . ALA A 1 114 ? -0.8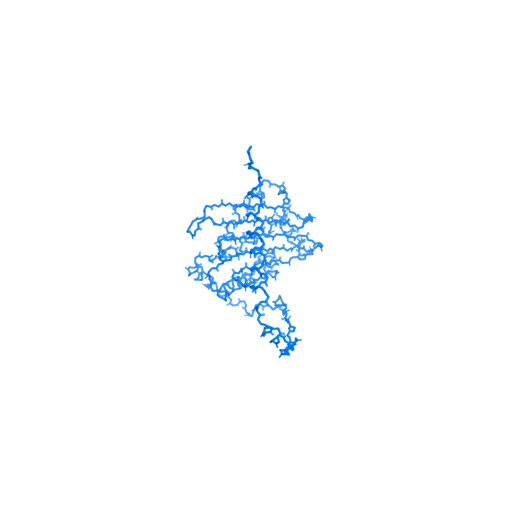98 2.081 -21.308 1.00 55.16 114 ALA A CA 1
ATOM 896 C C . ALA A 1 114 ? -0.302 3.486 -21.092 1.00 55.16 114 ALA A C 1
ATOM 898 O O . ALA A 1 114 ? 0.764 3.579 -20.488 1.00 55.16 114 ALA A O 1
ATOM 899 N N . GLU A 1 115 ? -0.959 4.548 -21.578 1.00 46.41 115 GLU A N 1
ATOM 900 C CA . GLU A 1 115 ? -0.393 5.907 -21.587 1.00 46.41 115 GLU A CA 1
ATOM 901 C C . GLU A 1 115 ? -1.167 6.939 -20.743 1.00 46.41 115 GLU A C 1
ATOM 903 O O . GLU A 1 115 ? -0.552 7.900 -20.276 1.00 46.41 115 GLU A O 1
ATOM 908 N N . ARG A 1 116 ? -2.488 6.785 -20.512 1.00 44.47 116 ARG A N 1
ATOM 909 C CA . ARG A 1 116 ? -3.298 7.716 -19.685 1.00 44.47 116 ARG A CA 1
ATOM 910 C C . ARG A 1 116 ? -4.496 7.055 -18.977 1.00 44.47 116 ARG A C 1
ATOM 912 O O . ARG A 1 116 ? -5.320 6.420 -19.623 1.00 44.47 116 ARG A O 1
ATOM 919 N N . PRO A 1 117 ? -4.709 7.277 -17.672 1.00 45.66 117 PRO A N 1
ATOM 920 C CA . PRO A 1 117 ? -5.702 6.526 -16.916 1.00 45.66 117 PRO A CA 1
ATOM 921 C C . PRO A 1 117 ? -7.117 7.083 -17.143 1.00 45.66 117 PRO A C 1
ATOM 923 O O . PRO A 1 117 ? -7.508 8.070 -16.518 1.00 45.66 117 PRO A O 1
ATOM 926 N N . PHE A 1 118 ? -7.912 6.425 -17.988 1.00 42.62 118 PHE A N 1
ATOM 927 C CA . PHE A 1 118 ? -9.361 6.361 -17.774 1.00 42.62 118 PHE A CA 1
ATOM 928 C C . PHE A 1 118 ? -9.607 5.273 -16.727 1.00 42.62 118 PHE A C 1
ATOM 930 O O . PHE A 1 118 ? -9.083 4.166 -16.845 1.00 42.62 118 PHE A O 1
ATOM 937 N N . ARG A 1 119 ? -10.301 5.638 -15.646 1.00 60.84 119 ARG A N 1
ATOM 938 C CA . ARG A 1 119 ? -10.205 4.968 -14.342 1.00 60.84 119 ARG A CA 1
ATOM 939 C C . ARG A 1 119 ? -11.523 4.306 -13.987 1.00 60.84 119 ARG A C 1
ATOM 941 O O . ARG A 1 119 ? -12.576 4.924 -14.128 1.00 60.84 119 ARG A O 1
ATOM 948 N N . LYS A 1 120 ? -11.452 3.092 -13.454 1.00 59.50 120 LYS A N 1
ATOM 949 C CA . LYS A 1 120 ? -12.558 2.476 -12.728 1.00 59.50 120 LYS A CA 1
ATOM 950 C C . LYS A 1 120 ? -12.003 1.926 -11.422 1.00 59.50 120 LYS 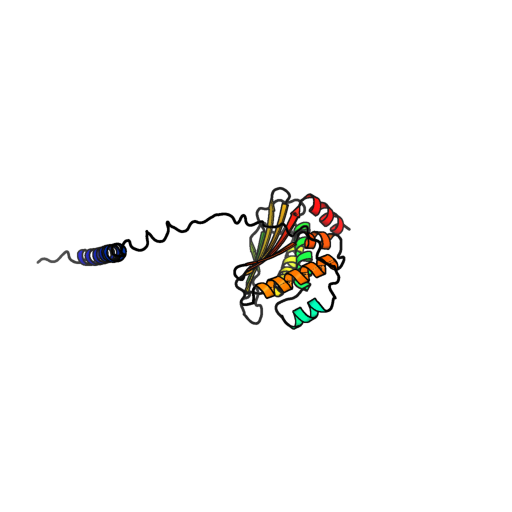A C 1
ATOM 952 O O . LYS A 1 120 ? -11.112 1.083 -11.448 1.00 59.50 120 LYS A O 1
ATOM 957 N N . VAL A 1 121 ? -12.490 2.465 -10.309 1.00 64.56 121 VAL A N 1
ATOM 958 C CA . VAL A 1 121 ? -12.266 1.887 -8.984 1.00 64.56 121 VAL A CA 1
ATOM 959 C C . VAL A 1 121 ? -13.400 0.901 -8.762 1.00 64.56 121 VAL A C 1
ATOM 961 O O . VAL A 1 121 ? -14.568 1.290 -8.772 1.00 64.56 121 VAL A O 1
ATOM 964 N N . ASP A 1 122 ? -13.057 -0.373 -8.622 1.00 70.62 122 ASP A N 1
ATOM 965 C CA . ASP A 1 122 ? -14.008 -1.415 -8.265 1.00 70.62 122 ASP A CA 1
ATOM 966 C C . ASP A 1 122 ? -13.857 -1.708 -6.772 1.00 70.62 122 ASP A C 1
ATOM 968 O O . ASP A 1 122 ? -12.828 -2.199 -6.310 1.00 70.62 122 ASP A O 1
ATOM 972 N N . PHE A 1 123 ? -14.890 -1.364 -6.005 1.00 71.06 123 PHE A N 1
ATOM 973 C CA . PHE A 1 123 ? -14.958 -1.637 -4.575 1.00 71.06 123 PHE A CA 1
ATOM 974 C C . PHE A 1 123 ? -15.708 -2.942 -4.324 1.00 71.06 123 PHE A C 1
ATOM 976 O O . PHE A 1 123 ? -16.831 -3.129 -4.801 1.00 71.06 123 PHE A O 1
ATOM 983 N N . SER A 1 124 ? -15.124 -3.817 -3.513 1.00 71.00 124 SER A N 1
ATOM 984 C CA . SER A 1 124 ? -15.816 -4.980 -2.970 1.00 71.00 124 SER A CA 1
ATOM 985 C C . SER A 1 124 ? -15.532 -5.109 -1.474 1.00 71.00 124 SER A C 1
ATOM 987 O O . SER A 1 124 ? -14.388 -5.160 -1.036 1.00 71.00 124 SER A O 1
ATOM 989 N N . GLY A 1 125 ? -16.580 -5.110 -0.652 1.00 67.69 125 GLY A N 1
ATOM 990 C CA . GLY A 1 125 ? -16.426 -5.127 0.800 1.00 67.69 125 GLY A CA 1
ATOM 991 C C . GLY A 1 125 ? -17.665 -4.633 1.546 1.00 67.69 125 GLY A C 1
ATOM 992 O O . GLY A 1 125 ? -18.680 -4.310 0.921 1.00 67.69 125 GLY A O 1
ATOM 993 N N . PRO A 1 126 ? -17.621 -4.590 2.890 1.00 64.62 126 PRO A N 1
ATOM 994 C CA . PRO A 1 126 ? -18.642 -3.912 3.683 1.00 64.62 126 PRO A CA 1
ATOM 995 C C . PRO A 1 126 ? -18.803 -2.455 3.231 1.00 64.62 126 PRO A C 1
ATOM 997 O O . PRO A 1 126 ? -17.816 -1.797 2.924 1.00 64.62 126 PRO A O 1
ATOM 1000 N N . LEU A 1 127 ? -20.043 -1.953 3.219 1.00 62.88 127 LEU A N 1
ATOM 1001 C CA . LEU A 1 127 ? -20.340 -0.549 2.916 1.00 62.88 127 LEU A CA 1
ATOM 1002 C C . LEU A 1 127 ? -19.462 0.380 3.767 1.00 62.88 127 LEU A C 1
ATOM 1004 O O . LEU A 1 127 ? -19.461 0.255 4.999 1.00 62.88 127 LEU A O 1
ATOM 1008 N N . LEU A 1 128 ? -18.752 1.292 3.093 1.00 66.62 128 LEU A N 1
ATOM 1009 C CA . LEU A 1 128 ? -18.054 2.396 3.740 1.00 66.62 128 LEU A CA 1
ATOM 1010 C C . LEU A 1 128 ? -19.082 3.221 4.532 1.00 66.62 128 LEU A C 1
ATOM 1012 O O . LEU A 1 128 ? -20.164 3.504 4.010 1.00 66.62 128 LEU A O 1
ATOM 1016 N N . PRO A 1 129 ? -18.804 3.525 5.809 1.00 58.50 129 PRO A N 1
ATOM 1017 C CA . PRO A 1 129 ? -19.800 4.089 6.713 1.00 58.50 129 PRO A CA 1
ATOM 1018 C C . PRO A 1 129 ? -20.150 5.552 6.410 1.00 58.50 129 PRO A C 1
ATOM 1020 O O . PRO A 1 129 ? -21.206 5.994 6.857 1.00 58.50 129 PRO A O 1
ATOM 1023 N N . ASP A 1 130 ? -19.313 6.268 5.652 1.00 69.75 130 ASP A N 1
ATOM 1024 C CA . ASP A 1 130 ? -19.464 7.699 5.376 1.00 69.75 130 ASP A CA 1
ATOM 1025 C C . ASP A 1 130 ? -19.132 8.048 3.911 1.00 69.75 130 ASP A C 1
ATOM 1027 O O . ASP A 1 130 ? -18.231 7.459 3.302 1.00 69.75 130 ASP A O 1
ATOM 1031 N N . SER A 1 131 ? -19.863 9.013 3.349 1.00 72.19 131 SER A N 1
ATOM 1032 C CA . SER A 1 131 ? -19.588 9.600 2.036 1.00 72.19 131 SER A CA 1
ATOM 1033 C C . SER A 1 131 ? -18.270 10.370 2.007 1.00 72.19 131 SER A C 1
ATOM 1035 O O . SER A 1 131 ? -17.582 10.292 0.997 1.00 72.19 131 SER A O 1
ATOM 1037 N N . GLU A 1 132 ? -17.891 11.044 3.097 1.00 75.94 132 GLU A N 1
ATOM 1038 C CA . GLU A 1 132 ? -16.651 11.841 3.160 1.00 75.94 132 GLU A CA 1
ATOM 1039 C C . GLU A 1 132 ? -15.412 10.940 3.061 1.00 75.94 132 GLU A C 1
ATOM 1041 O O . GLU A 1 132 ? -14.593 11.086 2.159 1.00 75.94 132 GLU A O 1
ATOM 1046 N N . ILE A 1 133 ? -15.375 9.879 3.869 1.00 71.44 133 ILE A N 1
ATOM 1047 C CA . ILE A 1 133 ? -14.336 8.838 3.814 1.00 71.44 133 ILE A CA 1
ATOM 1048 C C . ILE A 1 133 ? -14.303 8.171 2.434 1.00 71.44 133 ILE A C 1
ATOM 1050 O O . ILE A 1 133 ? -13.247 7.828 1.912 1.00 71.44 133 ILE A O 1
ATOM 1054 N N . THR A 1 134 ? -15.463 7.967 1.808 1.00 73.12 134 THR A N 1
ATOM 1055 C CA . THR A 1 134 ? -15.513 7.397 0.457 1.00 73.12 134 THR A CA 1
ATOM 1056 C C . THR A 1 134 ? -14.890 8.341 -0.576 1.00 73.12 134 THR A C 1
ATOM 1058 O O . THR A 1 134 ? -14.238 7.870 -1.506 1.00 73.12 134 THR A O 1
ATOM 1061 N N . GLU A 1 135 ? -15.072 9.654 -0.438 1.00 77.00 135 GLU A N 1
ATOM 1062 C CA . GLU A 1 135 ? -14.436 10.657 -1.298 1.00 77.00 135 GLU A CA 1
ATOM 1063 C C . GLU A 1 135 ? -12.919 10.709 -1.092 1.00 77.00 135 GLU A C 1
ATOM 1065 O O . GLU A 1 135 ? -12.189 10.685 -2.083 1.00 77.00 135 GLU A O 1
ATOM 1070 N N . GLU A 1 136 ? -12.445 10.674 0.156 1.00 77.12 136 GLU A N 1
ATOM 1071 C CA . GLU A 1 136 ? -11.013 10.603 0.482 1.00 77.12 136 GLU A CA 1
ATOM 1072 C C . GLU A 1 136 ? -10.365 9.346 -0.099 1.00 77.12 136 GLU A C 1
ATOM 1074 O O . GLU A 1 136 ? -9.411 9.432 -0.869 1.00 77.12 136 GLU A O 1
ATOM 1079 N N . LEU A 1 137 ? -10.952 8.170 0.144 1.00 76.44 137 LEU A N 1
ATOM 1080 C CA . LEU A 1 137 ? -10.448 6.910 -0.406 1.00 76.44 137 LEU A CA 1
ATOM 1081 C C . LEU A 1 137 ? -10.429 6.923 -1.940 1.00 76.44 137 LEU A C 1
ATOM 1083 O O . LEU A 1 137 ? -9.496 6.404 -2.553 1.00 76.44 137 LEU A O 1
ATOM 1087 N N . ASN A 1 138 ? -11.434 7.531 -2.576 1.00 74.62 138 ASN A N 1
ATOM 1088 C CA . ASN A 1 138 ? -11.473 7.689 -4.030 1.00 74.62 138 ASN A CA 1
ATOM 1089 C C . ASN A 1 138 ? -10.450 8.705 -4.555 1.00 74.62 138 ASN A C 1
ATOM 1091 O O . ASN A 1 138 ? -10.060 8.606 -5.721 1.00 74.62 138 ASN A O 1
ATOM 1095 N N . SER A 1 139 ? -10.033 9.670 -3.735 1.00 77.44 139 SER A N 1
ATOM 1096 C CA . SER A 1 139 ? -8.977 10.627 -4.057 1.00 77.44 139 SER A CA 1
ATOM 1097 C C . SER A 1 139 ? -7.600 9.982 -3.915 1.00 77.44 139 SER A C 1
ATOM 1099 O O . SER A 1 139 ? -6.824 9.987 -4.873 1.00 77.44 139 SER A O 1
ATOM 1101 N N . ASP A 1 140 ? -7.328 9.356 -2.771 1.00 80.50 140 ASP A N 1
ATOM 1102 C CA . ASP A 1 140 ? -5.991 8.914 -2.372 1.00 80.50 140 ASP A CA 1
ATOM 1103 C C . ASP A 1 140 ? -5.578 7.619 -3.055 1.00 80.50 140 ASP A C 1
ATOM 1105 O O . ASP A 1 140 ? -4.447 7.491 -3.530 1.00 80.50 140 ASP A O 1
ATOM 1109 N N . PHE A 1 141 ? -6.502 6.665 -3.191 1.00 82.50 141 PHE A N 1
ATOM 1110 C CA . PHE A 1 141 ? -6.194 5.371 -3.788 1.00 82.50 141 PHE A CA 1
ATOM 1111 C C . PHE A 1 141 ? -5.621 5.489 -5.215 1.00 82.50 141 PHE A C 1
ATOM 1113 O O . PHE A 1 141 ? -4.610 4.842 -5.496 1.00 82.50 141 PHE A O 1
ATOM 1120 N N . PRO A 1 142 ? -6.150 6.343 -6.117 1.00 79.56 142 PRO A N 1
ATOM 1121 C CA . PRO A 1 142 ? -5.500 6.623 -7.394 1.00 79.56 142 PRO A CA 1
ATOM 1122 C C . PRO A 1 142 ? -4.093 7.222 -7.286 1.00 79.56 142 PRO A C 1
ATOM 1124 O O . PRO A 1 142 ? -3.257 6.908 -8.130 1.00 79.56 142 PRO A O 1
ATOM 1127 N N . PHE A 1 143 ? -3.814 8.096 -6.311 1.00 80.12 143 PHE A N 1
ATOM 1128 C CA . PHE A 1 143 ? -2.466 8.651 -6.120 1.00 80.12 143 PHE A CA 1
ATOM 1129 C C . PHE A 1 143 ? -1.479 7.577 -5.675 1.00 80.12 143 PHE A C 1
ATOM 1131 O O . PHE A 1 143 ? -0.378 7.500 -6.227 1.00 80.12 143 PHE A O 1
ATOM 1138 N N . VAL A 1 144 ? -1.903 6.705 -4.755 1.00 84.06 144 VAL A N 1
ATOM 1139 C CA . VAL A 1 144 ? -1.126 5.527 -4.368 1.00 84.06 144 VAL A CA 1
ATOM 1140 C C . VAL A 1 144 ? -0.891 4.658 -5.599 1.00 84.06 144 VAL A C 1
ATOM 1142 O O . VAL A 1 144 ? 0.253 4.486 -5.998 1.00 84.06 144 VAL A O 1
ATOM 1145 N N . ALA A 1 145 ? -1.953 4.207 -6.274 1.00 83.75 145 ALA A N 1
ATOM 1146 C CA . ALA A 1 145 ? -1.878 3.275 -7.400 1.00 83.75 145 ALA A CA 1
ATOM 1147 C C . ALA A 1 145 ? -1.034 3.782 -8.584 1.00 83.75 145 ALA A C 1
ATOM 1149 O O . ALA A 1 145 ? -0.346 2.987 -9.220 1.00 83.75 145 ALA A O 1
ATOM 1150 N N . ASN A 1 146 ? -1.034 5.091 -8.871 1.00 81.25 146 ASN A N 1
ATOM 1151 C CA . ASN A 1 146 ? -0.233 5.666 -9.960 1.00 81.25 146 ASN A CA 1
ATOM 1152 C C . ASN A 1 146 ? 1.277 5.523 -9.749 1.00 81.25 146 ASN A C 1
ATOM 1154 O O . ASN A 1 146 ? 2.020 5.533 -10.727 1.00 81.25 146 ASN A O 1
ATOM 1158 N N . GLY A 1 147 ? 1.732 5.426 -8.499 1.00 82.38 147 GLY A N 1
ATOM 1159 C CA . GLY A 1 147 ? 3.140 5.208 -8.208 1.00 82.38 147 GLY A CA 1
ATOM 1160 C C . GLY A 1 147 ? 3.526 3.745 -8.151 1.00 82.38 147 GLY A C 1
ATOM 1161 O O . GLY A 1 147 ? 4.621 3.489 -7.668 1.00 82.38 147 GLY A O 1
ATOM 1162 N N . PHE A 1 148 ? 2.665 2.804 -8.572 1.00 84.56 148 PHE A N 1
ATOM 1163 C CA . PHE A 1 148 ? 2.963 1.371 -8.643 1.00 84.56 148 PHE A CA 1
ATOM 1164 C C . PHE A 1 148 ? 3.167 0.912 -10.094 1.00 84.56 148 PHE A C 1
ATOM 1166 O O . PHE A 1 148 ? 2.419 1.299 -10.994 1.00 84.56 148 PHE A O 1
ATOM 1173 N N . PRO A 1 149 ? 4.152 0.034 -10.356 1.00 84.44 149 PRO A N 1
ATOM 1174 C CA . PRO A 1 149 ? 4.374 -0.521 -11.675 1.00 84.44 149 PRO A CA 1
ATOM 1175 C C . PRO A 1 149 ? 3.273 -1.515 -12.016 1.00 84.44 149 PRO A C 1
ATOM 1177 O O . PRO A 1 149 ? 3.072 -2.470 -11.275 1.00 84.44 149 PRO A O 1
ATOM 1180 N N . GLY A 1 150 ? 2.649 -1.393 -13.181 1.00 83.25 150 GLY A N 1
ATOM 1181 C CA . GLY A 1 150 ? 1.692 -2.389 -13.663 1.00 83.25 150 GLY A CA 1
ATOM 1182 C C . GLY A 1 150 ? 0.399 -1.759 -14.143 1.00 83.25 150 GLY A C 1
ATOM 1183 O O . GLY A 1 150 ? 0.306 -0.545 -14.304 1.00 83.25 150 GLY A O 1
ATOM 1184 N N . LYS A 1 151 ? -0.578 -2.614 -14.443 1.00 79.31 151 LYS A N 1
ATOM 1185 C CA . LYS A 1 151 ? -1.902 -2.175 -14.901 1.00 79.31 151 LYS A CA 1
ATOM 1186 C C . LYS A 1 151 ? -3.009 -2.424 -13.893 1.00 79.31 151 LYS A C 1
ATOM 1188 O O . LYS A 1 151 ? -3.996 -1.697 -13.902 1.00 79.31 151 LYS A O 1
ATOM 1193 N N . ASP A 1 152 ? -2.819 -3.437 -13.060 1.00 85.44 152 ASP A N 1
ATOM 1194 C CA . ASP A 1 152 ? -3.801 -3.904 -12.100 1.00 85.44 152 ASP A CA 1
ATOM 1195 C C . ASP A 1 152 ? -3.206 -3.764 -10.708 1.00 85.44 152 ASP A C 1
ATOM 1197 O O . ASP A 1 152 ? -2.214 -4.421 -10.383 1.00 85.44 152 ASP A O 1
ATOM 1201 N N . VAL A 1 153 ? -3.820 -2.898 -9.910 1.00 87.50 153 VAL A N 1
ATOM 1202 C CA . VAL A 1 153 ? -3.473 -2.666 -8.513 1.00 87.50 153 VAL A CA 1
ATOM 1203 C C . VAL A 1 153 ? -4.665 -3.072 -7.663 1.00 87.50 153 VAL A C 1
ATOM 1205 O O . VAL A 1 153 ? -5.794 -2.655 -7.909 1.00 87.50 153 VAL A O 1
ATOM 1208 N N . VAL A 1 154 ? -4.422 -3.892 -6.653 1.00 89.69 154 VAL A N 1
ATOM 1209 C CA . VAL A 1 154 ? -5.420 -4.285 -5.664 1.00 89.69 154 VAL A CA 1
ATOM 1210 C C . VAL A 1 154 ? -4.915 -3.858 -4.306 1.00 89.69 154 VAL A C 1
ATOM 1212 O O . VAL A 1 154 ? -3.839 -4.260 -3.876 1.00 89.69 154 VAL A O 1
ATOM 1215 N N . PHE A 1 155 ? -5.712 -3.067 -3.614 1.00 89.81 155 PHE A N 1
ATOM 1216 C CA . PHE A 1 155 ? -5.531 -2.817 -2.206 1.00 89.81 155 PHE A CA 1
ATOM 1217 C C . PHE A 1 155 ? -6.530 -3.637 -1.413 1.00 89.81 155 PHE A C 1
ATOM 1219 O O . PHE A 1 155 ? -7.724 -3.651 -1.695 1.00 89.81 155 PHE A O 1
ATOM 1226 N N . SER A 1 156 ? -6.025 -4.340 -0.415 1.00 90.06 156 SER A N 1
ATOM 1227 C CA . SER A 1 156 ? -6.822 -5.168 0.468 1.00 90.06 156 SER A CA 1
ATOM 1228 C C . SER A 1 156 ? -6.519 -4.813 1.910 1.00 90.06 156 SER A C 1
ATOM 1230 O O . SER A 1 156 ? -5.366 -4.621 2.302 1.00 90.06 156 SER A O 1
ATOM 1232 N N . VAL A 1 157 ? -7.568 -4.751 2.719 1.00 90.12 157 VAL A N 1
ATOM 1233 C CA . VAL A 1 157 ? -7.447 -4.694 4.169 1.00 90.12 157 VAL A CA 1
ATOM 1234 C C . VAL A 1 157 ? -8.249 -5.833 4.771 1.00 90.12 157 VAL A C 1
ATOM 1236 O O . VAL A 1 157 ? -9.373 -6.109 4.363 1.00 90.12 157 VAL A O 1
ATOM 1239 N N . SER A 1 158 ? -7.680 -6.511 5.759 1.00 89.75 158 SER A N 1
ATOM 1240 C CA . SER A 1 158 ? -8.371 -7.531 6.548 1.00 89.75 158 SER A CA 1
ATOM 1241 C C . SER A 1 158 ? -8.146 -7.271 8.026 1.00 89.75 158 SER A C 1
ATOM 1243 O O . SER A 1 158 ? -7.047 -6.895 8.440 1.00 89.75 158 SER A O 1
ATOM 1245 N N . ARG A 1 159 ? -9.184 -7.476 8.843 1.00 86.81 159 ARG A N 1
ATOM 1246 C CA . ARG A 1 159 ? -9.090 -7.275 10.289 1.00 86.81 159 ARG A CA 1
ATOM 1247 C C . ARG A 1 159 ? -9.672 -8.456 11.042 1.00 86.81 159 ARG A C 1
ATOM 1249 O O . ARG A 1 159 ? -10.873 -8.524 11.297 1.00 86.81 159 ARG A O 1
ATOM 1256 N N . ASN A 1 160 ? -8.779 -9.346 11.466 1.00 85.62 160 ASN A N 1
ATOM 1257 C CA . ASN A 1 160 ? -9.115 -10.606 12.119 1.00 85.62 160 ASN A CA 1
ATOM 1258 C C . ASN A 1 160 ? -8.344 -10.748 13.434 1.00 85.62 160 ASN A C 1
ATOM 1260 O O . ASN A 1 160 ? -7.136 -10.528 13.481 1.00 85.62 160 ASN A O 1
ATOM 1264 N N . ASN A 1 161 ? -9.032 -11.143 14.510 1.00 81.56 161 ASN A N 1
ATOM 1265 C CA . ASN A 1 161 ? -8.415 -11.526 15.791 1.00 81.56 161 ASN A CA 1
ATOM 1266 C C . ASN A 1 161 ? -7.390 -10.518 16.350 1.00 81.56 161 ASN A C 1
ATOM 1268 O O . ASN A 1 161 ? -6.360 -10.899 16.898 1.00 81.56 161 ASN A O 1
ATOM 1272 N N . GLY A 1 162 ? -7.663 -9.217 16.213 1.00 80.50 162 GLY A N 1
ATOM 1273 C CA . GLY A 1 162 ? -6.765 -8.175 16.718 1.00 80.50 162 GLY A CA 1
ATOM 1274 C C . GLY A 1 162 ? -5.487 -7.987 15.895 1.00 80.50 162 GLY A C 1
ATOM 1275 O O . GLY A 1 162 ? -4.526 -7.411 16.394 1.00 80.50 162 GLY A O 1
ATOM 1276 N N . LYS A 1 163 ? -5.465 -8.446 14.647 1.00 88.19 163 LYS A N 1
ATOM 1277 C CA . LYS A 1 163 ? -4.467 -8.059 13.654 1.00 88.19 163 LYS A CA 1
ATOM 1278 C C . LYS A 1 163 ? -5.178 -7.367 12.502 1.00 88.19 163 LYS A C 1
ATOM 1280 O O . LYS A 1 163 ? -6.228 -7.841 12.059 1.00 88.19 163 LYS A O 1
ATOM 1285 N N . THR A 1 164 ? -4.615 -6.258 12.047 1.00 90.31 164 THR A N 1
ATOM 1286 C CA . THR A 1 164 ? -5.044 -5.590 10.821 1.00 90.31 164 THR A CA 1
ATOM 1287 C C . THR A 1 164 ? -3.928 -5.738 9.804 1.00 90.31 164 THR A C 1
ATOM 1289 O O . THR A 1 164 ? -2.793 -5.355 10.078 1.00 90.31 164 THR A O 1
ATOM 1292 N N . ASN A 1 165 ? -4.245 -6.320 8.654 1.00 92.75 165 ASN A N 1
ATOM 1293 C CA . ASN A 1 165 ? -3.312 -6.442 7.545 1.00 92.75 165 ASN A CA 1
ATOM 1294 C C . ASN A 1 165 ? -3.789 -5.538 6.421 1.00 92.75 165 ASN A C 1
ATOM 1296 O O . ASN A 1 165 ? -4.928 -5.675 5.979 1.00 92.75 165 ASN A O 1
ATOM 1300 N N . PHE A 1 166 ? -2.901 -4.674 5.962 1.00 92.88 166 PHE A N 1
ATOM 1301 C CA . PHE A 1 166 ? -3.041 -3.871 4.759 1.00 92.88 166 PHE A CA 1
ATOM 1302 C C . PHE A 1 166 ? -2.113 -4.456 3.703 1.00 92.88 166 PHE A C 1
ATOM 1304 O O . PHE A 1 166 ? -1.005 -4.883 4.031 1.00 92.88 166 PHE A O 1
ATOM 1311 N N . SER A 1 167 ? -2.558 -4.529 2.455 1.00 92.25 167 SER A N 1
ATOM 1312 C CA . SER A 1 167 ? -1.745 -5.048 1.362 1.00 92.25 167 SER A CA 1
ATOM 1313 C C . SER A 1 167 ? -2.103 -4.368 0.055 1.00 92.25 167 SER A C 1
ATOM 1315 O O . SER A 1 167 ? -3.228 -4.503 -0.420 1.00 92.25 167 SER A O 1
ATOM 1317 N N . PHE A 1 168 ? -1.128 -3.693 -0.541 1.00 91.00 168 PHE A N 1
ATOM 1318 C CA . PHE A 1 168 ? -1.120 -3.294 -1.940 1.00 91.00 168 PHE A CA 1
ATOM 1319 C C . PHE A 1 168 ? -0.446 -4.369 -2.769 1.00 91.00 168 PHE A C 1
ATOM 1321 O O . PHE A 1 168 ? 0.685 -4.752 -2.494 1.00 91.00 168 PHE A O 1
ATOM 1328 N N . GLU A 1 169 ? -1.124 -4.825 -3.806 1.00 91.69 169 GLU A N 1
ATOM 1329 C CA . GLU A 1 169 ? -0.601 -5.760 -4.784 1.00 91.69 169 GLU A CA 1
ATOM 1330 C C . GLU A 1 169 ? -0.709 -5.129 -6.169 1.00 91.69 169 GLU A C 1
ATOM 1332 O O . GLU A 1 169 ? -1.808 -4.872 -6.649 1.00 91.69 169 GLU A O 1
ATOM 1337 N N . SER A 1 170 ? 0.427 -4.909 -6.825 1.00 90.38 170 SER A N 1
ATOM 1338 C CA . SER A 1 170 ? 0.470 -4.551 -8.238 1.00 90.38 170 SER A CA 1
ATOM 1339 C C . SER A 1 170 ? 0.914 -5.740 -9.075 1.00 90.38 170 SER A C 1
ATOM 1341 O O . SER A 1 170 ? 1.920 -6.382 -8.760 1.00 90.38 170 SER A O 1
ATOM 1343 N N . LYS A 1 171 ? 0.168 -6.041 -10.141 1.00 88.94 171 LYS A N 1
ATOM 1344 C CA . LYS A 1 171 ? 0.333 -7.256 -10.947 1.00 88.94 171 LYS A CA 1
ATOM 1345 C C . LYS A 1 171 ? 0.884 -6.979 -12.335 1.00 88.94 171 LYS A C 1
ATOM 1347 O O . LYS A 1 171 ? 0.605 -5.955 -12.964 1.00 88.94 171 LYS A O 1
ATOM 1352 N N . SER A 1 172 ? 1.556 -8.001 -12.866 1.00 81.19 172 SER A N 1
ATOM 1353 C CA . SER A 1 172 ? 1.871 -8.137 -14.293 1.00 81.19 172 SER A CA 1
ATOM 1354 C C . SER A 1 172 ? 2.652 -6.956 -14.880 1.00 81.19 172 SER A C 1
ATOM 1356 O O . SER A 1 172 ? 2.403 -6.530 -16.014 1.00 81.19 172 SER A O 1
ATOM 1358 N N . PHE A 1 173 ? 3.613 -6.417 -14.130 1.00 82.50 173 PHE A N 1
ATOM 1359 C CA . PHE A 1 173 ? 4.485 -5.370 -14.652 1.00 82.50 173 PHE A CA 1
ATOM 1360 C C . PHE A 1 173 ? 5.643 -5.939 -15.483 1.00 82.50 173 PHE A C 1
ATOM 1362 O O . PHE A 1 173 ? 6.029 -7.097 -15.354 1.00 82.50 173 PHE A O 1
ATOM 1369 N N . ARG A 1 174 ? 6.197 -5.112 -16.380 1.00 83.44 174 ARG A N 1
ATOM 1370 C CA . ARG A 1 174 ? 7.264 -5.507 -17.327 1.00 83.44 174 ARG A CA 1
ATOM 1371 C C . ARG A 1 174 ? 8.675 -5.107 -16.886 1.00 83.44 174 ARG A C 1
ATOM 1373 O O . ARG A 1 174 ? 9.620 -5.267 -17.652 1.00 83.44 174 ARG A O 1
ATOM 1380 N N . TYR A 1 175 ? 8.798 -4.519 -15.706 1.00 82.19 175 TYR A N 1
ATOM 1381 C CA . TYR A 1 175 ? 10.055 -4.009 -15.174 1.00 82.19 175 TYR A CA 1
ATOM 1382 C C . TYR A 1 175 ? 10.882 -5.100 -14.494 1.00 82.19 175 TYR A C 1
ATOM 1384 O O . TYR A 1 175 ? 10.366 -6.140 -14.090 1.00 82.19 175 TYR A O 1
ATOM 1392 N N . ASP A 1 176 ? 12.175 -4.823 -14.363 1.00 86.88 176 ASP A N 1
ATOM 1393 C CA . ASP A 1 176 ? 13.142 -5.699 -13.713 1.00 86.88 176 ASP A CA 1
ATOM 1394 C C . ASP A 1 176 ? 12.816 -5.867 -12.218 1.00 86.88 176 ASP A C 1
ATOM 1396 O O . ASP A 1 176 ? 12.776 -4.891 -11.466 1.00 86.88 176 ASP A O 1
ATOM 1400 N N . THR A 1 177 ? 12.542 -7.098 -11.778 1.00 88.88 177 THR A N 1
ATOM 1401 C CA . THR A 1 177 ? 12.051 -7.374 -10.417 1.00 88.88 177 THR A CA 1
ATOM 1402 C C . THR A 1 177 ? 13.043 -7.002 -9.307 1.00 88.88 177 THR A C 1
ATOM 1404 O O . THR A 1 177 ? 12.585 -6.446 -8.303 1.00 88.88 177 THR A O 1
ATOM 1407 N N . PRO A 1 178 ? 14.372 -7.208 -9.440 1.00 90.69 178 PRO A N 1
ATOM 1408 C CA . PRO A 1 178 ? 15.342 -6.741 -8.454 1.00 90.69 178 PRO A CA 1
ATOM 1409 C C . PRO A 1 178 ? 15.410 -5.215 -8.390 1.00 90.69 178 PRO A C 1
ATOM 1411 O O . PRO A 1 178 ? 15.494 -4.663 -7.295 1.00 90.69 178 PRO A O 1
ATOM 1414 N N . LEU A 1 179 ? 15.320 -4.527 -9.535 1.00 88.06 179 LEU A N 1
ATOM 1415 C CA . LEU A 1 179 ? 15.251 -3.069 -9.571 1.00 88.06 179 LEU A CA 1
ATOM 1416 C C . LEU A 1 179 ? 14.002 -2.560 -8.847 1.00 88.06 179 LEU A C 1
ATOM 1418 O O . LEU A 1 179 ? 14.131 -1.732 -7.953 1.00 88.06 179 LEU A O 1
ATOM 1422 N N . VAL A 1 180 ? 12.814 -3.076 -9.184 1.00 88.69 180 VAL A N 1
ATOM 1423 C CA . VAL A 1 180 ? 11.556 -2.692 -8.518 1.00 88.69 180 VAL A CA 1
ATOM 1424 C C . VAL A 1 180 ? 11.676 -2.894 -7.010 1.00 88.69 180 VAL A C 1
ATOM 1426 O O . VAL A 1 180 ? 11.412 -1.966 -6.251 1.00 88.69 180 VAL A O 1
ATOM 1429 N N . ARG A 1 181 ? 12.150 -4.068 -6.572 1.00 90.38 181 ARG A N 1
ATOM 1430 C CA . ARG A 1 181 ? 12.378 -4.353 -5.151 1.00 90.38 181 ARG A CA 1
ATOM 1431 C C . ARG A 1 181 ? 13.303 -3.314 -4.522 1.00 90.38 181 ARG A C 1
ATOM 1433 O O . ARG A 1 181 ? 12.952 -2.738 -3.503 1.00 90.38 181 ARG A O 1
ATOM 1440 N N . SER A 1 182 ? 14.445 -3.039 -5.152 1.00 88.25 182 SER A N 1
ATOM 1441 C CA . SER A 1 182 ? 15.425 -2.083 -4.638 1.00 88.25 182 SER A CA 1
ATOM 1442 C C . SER A 1 182 ? 14.854 -0.673 -4.490 1.00 88.25 182 SER A C 1
ATOM 1444 O O . SER A 1 182 ? 15.126 -0.040 -3.475 1.00 88.25 182 SER A O 1
ATOM 1446 N N . LEU A 1 183 ? 14.066 -0.187 -5.454 1.00 88.44 183 LEU A N 1
ATOM 1447 C CA . LEU A 1 183 ? 13.487 1.161 -5.406 1.00 88.44 183 LEU A CA 1
ATOM 1448 C C . LEU A 1 183 ? 12.517 1.323 -4.230 1.00 88.44 183 LEU A C 1
ATOM 1450 O O . LEU A 1 183 ? 12.657 2.260 -3.447 1.00 88.44 183 LEU A O 1
ATOM 1454 N N . TYR A 1 184 ? 11.574 0.392 -4.065 1.00 89.00 184 TYR A N 1
ATOM 1455 C CA . TYR A 1 184 ? 10.603 0.467 -2.968 1.00 89.00 184 TYR A CA 1
ATOM 1456 C C . TYR A 1 184 ? 11.214 0.171 -1.605 1.00 89.00 184 TYR A C 1
ATOM 1458 O O . TYR A 1 184 ? 10.827 0.815 -0.636 1.00 89.00 184 TYR A O 1
ATOM 1466 N N . SER A 1 185 ? 12.168 -0.761 -1.512 1.00 88.50 185 SER A N 1
ATOM 1467 C CA . SER A 1 185 ? 12.894 -0.997 -0.260 1.00 88.50 185 SER A CA 1
ATOM 1468 C C . SER A 1 185 ? 13.658 0.253 0.169 1.00 88.50 185 SER A C 1
ATOM 1470 O O . SER A 1 185 ? 13.502 0.684 1.303 1.00 88.50 185 SER A O 1
ATOM 1472 N N . LYS A 1 186 ? 14.386 0.905 -0.750 1.00 86.19 186 LYS A N 1
ATOM 1473 C CA . LYS A 1 186 ? 15.102 2.155 -0.449 1.00 86.19 186 LYS A CA 1
ATOM 1474 C C . LYS A 1 186 ? 14.169 3.283 -0.025 1.00 86.19 186 LYS A C 1
ATOM 1476 O O . LYS A 1 186 ? 14.480 3.994 0.923 1.00 86.19 186 LYS A O 1
ATOM 1481 N N . ALA A 1 187 ? 13.033 3.448 -0.701 1.00 86.38 187 ALA A N 1
ATOM 1482 C CA . ALA A 1 187 ? 12.050 4.452 -0.305 1.00 86.38 187 ALA A CA 1
ATOM 1483 C C . ALA A 1 187 ? 11.474 4.160 1.081 1.00 86.38 187 ALA A C 1
ATOM 1485 O O . ALA A 1 187 ? 11.396 5.056 1.914 1.00 86.38 187 ALA A O 1
ATOM 1486 N N . LEU A 1 188 ? 11.131 2.902 1.359 1.00 87.19 188 LEU A N 1
ATOM 1487 C CA . LEU A 1 188 ? 10.654 2.500 2.674 1.00 87.19 188 LEU A CA 1
ATOM 1488 C C . LEU A 1 188 ? 11.707 2.757 3.763 1.00 87.19 188 LEU A C 1
ATOM 1490 O O . LEU A 1 188 ? 11.371 3.281 4.821 1.00 87.19 188 LEU A O 1
ATOM 1494 N N . ASP A 1 189 ? 12.974 2.438 3.503 1.00 86.50 189 ASP A N 1
ATOM 1495 C CA . ASP A 1 189 ? 14.073 2.690 4.440 1.00 86.50 189 ASP A CA 1
ATOM 1496 C C . ASP A 1 189 ? 14.312 4.187 4.657 1.00 86.50 189 ASP A C 1
ATOM 1498 O O . ASP A 1 189 ? 14.526 4.612 5.792 1.00 86.50 189 ASP A O 1
ATOM 1502 N N . TYR A 1 190 ? 14.178 5.003 3.610 1.00 84.69 190 TYR A N 1
ATOM 1503 C CA . TYR A 1 190 ? 14.192 6.458 3.725 1.00 84.69 190 TYR A CA 1
ATOM 1504 C C . TYR A 1 190 ? 13.103 6.960 4.686 1.00 84.69 190 TYR A C 1
ATOM 1506 O O . TYR A 1 190 ? 13.422 7.688 5.625 1.00 84.69 190 TYR A O 1
ATOM 1514 N N . TYR A 1 191 ? 11.849 6.520 4.527 1.00 84.06 191 TYR A N 1
ATOM 1515 C CA . TYR A 1 191 ? 10.750 6.922 5.417 1.00 84.06 191 TYR A CA 1
ATOM 1516 C C . TYR A 1 191 ? 10.921 6.407 6.854 1.00 84.06 191 TYR A C 1
ATOM 1518 O O . TYR A 1 191 ? 10.617 7.115 7.813 1.00 84.06 191 TYR A O 1
ATOM 1526 N N . ARG A 1 192 ? 11.483 5.205 7.032 1.00 86.06 192 ARG A N 1
ATOM 1527 C CA . ARG A 1 192 ? 11.861 4.686 8.361 1.00 86.06 192 ARG A CA 1
ATOM 1528 C C . ARG A 1 192 ? 12.936 5.543 9.033 1.00 86.06 192 ARG A C 1
ATOM 1530 O O . ARG A 1 192 ? 12.970 5.625 10.258 1.00 86.06 192 ARG A O 1
ATOM 1537 N N . CYS A 1 193 ? 13.814 6.160 8.248 1.00 83.50 193 CYS A N 1
ATOM 1538 C CA . CYS A 1 193 ? 14.932 6.961 8.733 1.00 83.50 193 CYS A CA 1
ATOM 1539 C C . CYS A 1 193 ? 14.636 8.460 8.846 1.00 83.50 193 CYS A C 1
ATOM 1541 O O . CYS A 1 193 ? 15.321 9.148 9.603 1.00 83.50 193 CYS A O 1
ATOM 1543 N N . SER A 1 194 ? 13.621 8.982 8.153 1.00 78.75 194 SER A N 1
ATOM 1544 C CA . SER A 1 194 ? 13.314 10.417 8.129 1.00 78.75 194 SER A CA 1
ATOM 1545 C C . SER A 1 194 ? 12.713 10.960 9.432 1.00 78.75 194 SER A C 1
ATOM 1547 O O . SER A 1 194 ? 12.448 12.156 9.516 1.00 78.75 194 SER A O 1
ATOM 1549 N N . GLY A 1 195 ? 12.494 10.116 10.449 1.00 65.56 195 GLY A N 1
ATOM 1550 C CA . GLY A 1 195 ? 11.931 10.538 11.737 1.00 65.56 195 GLY A CA 1
ATOM 1551 C C . GLY A 1 195 ? 10.515 11.094 11.591 1.00 65.56 195 GLY A C 1
ATOM 1552 O O . GLY A 1 195 ? 10.209 12.157 12.130 1.00 65.56 195 GLY A O 1
ATOM 1553 N N . SER A 1 196 ? 9.687 10.406 10.800 1.00 66.50 196 SER A N 1
ATOM 1554 C CA .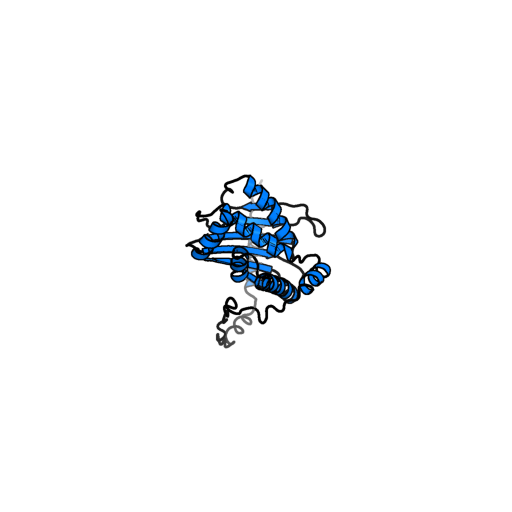 SER A 1 196 ? 8.288 10.757 10.557 1.00 66.50 196 SER A CA 1
ATOM 1555 C C . SER A 1 196 ? 7.473 10.829 11.861 1.00 66.50 196 SER A C 1
ATOM 1557 O O . SER A 1 196 ? 7.947 10.440 12.928 1.00 66.50 196 SER A O 1
ATOM 1559 N N . LEU A 1 197 ? 6.227 11.314 11.785 1.00 73.25 197 LEU A N 1
ATOM 1560 C CA . LEU A 1 197 ? 5.281 11.269 12.909 1.00 73.25 197 LEU A CA 1
ATOM 1561 C C . LEU A 1 197 ? 5.244 9.857 13.533 1.00 73.25 197 LEU A C 1
ATOM 1563 O O . LEU A 1 197 ? 5.448 8.863 12.838 1.00 73.25 197 LEU A O 1
ATOM 1567 N N . GLU A 1 198 ? 4.968 9.751 14.837 1.00 79.44 198 GLU A N 1
ATOM 1568 C CA . GLU A 1 198 ? 4.947 8.460 15.559 1.00 79.44 198 GLU A CA 1
ATOM 1569 C C . GLU A 1 198 ? 4.043 7.419 14.859 1.00 79.44 198 GLU A C 1
ATOM 1571 O O . GLU A 1 198 ? 4.356 6.228 14.797 1.00 79.44 198 GLU A O 1
ATOM 1576 N N . THR A 1 199 ? 2.947 7.896 14.264 1.00 79.94 199 THR A N 1
ATOM 1577 C CA . THR A 1 199 ? 1.984 7.127 13.467 1.00 79.94 199 THR A CA 1
ATOM 1578 C C . THR A 1 199 ? 2.620 6.517 12.214 1.00 79.94 199 THR A C 1
ATOM 1580 O O . THR A 1 199 ? 2.564 5.301 12.002 1.00 79.94 199 THR A O 1
ATOM 1583 N N . ALA A 1 200 ? 3.305 7.352 11.440 1.00 82.88 200 ALA A N 1
ATOM 1584 C CA . ALA A 1 200 ? 4.039 6.993 10.238 1.00 82.88 200 ALA A CA 1
ATOM 1585 C C . ALA A 1 200 ? 5.160 5.984 10.532 1.00 82.88 200 ALA A C 1
ATOM 1587 O O . ALA A 1 200 ? 5.284 4.958 9.861 1.00 82.88 200 ALA A O 1
ATOM 1588 N N . GLU A 1 201 ? 5.933 6.213 11.601 1.00 85.56 201 GLU A N 1
ATOM 1589 C CA . GLU A 1 201 ? 7.015 5.309 12.009 1.00 85.56 201 GLU A CA 1
ATOM 1590 C C . GLU A 1 201 ? 6.465 3.904 12.292 1.00 85.56 201 GLU A C 1
ATOM 1592 O O . GLU A 1 201 ? 7.021 2.896 11.844 1.00 85.56 201 GLU A O 1
ATOM 1597 N N . LEU A 1 202 ? 5.326 3.826 12.986 1.00 88.00 202 LEU A N 1
ATOM 1598 C CA . LEU A 1 202 ? 4.673 2.561 13.290 1.00 88.00 202 LEU A CA 1
ATOM 1599 C C . LEU A 1 202 ? 4.173 1.848 12.024 1.00 88.00 202 LEU A C 1
ATOM 1601 O O . LEU A 1 202 ? 4.297 0.622 11.937 1.00 88.00 202 LEU A O 1
ATOM 1605 N N . ILE A 1 203 ? 3.645 2.581 11.041 1.00 89.38 203 ILE A N 1
ATOM 1606 C CA . ILE A 1 203 ? 3.237 2.020 9.747 1.00 89.38 203 ILE A CA 1
ATOM 1607 C C . ILE A 1 203 ? 4.465 1.492 8.998 1.00 89.38 203 ILE A C 1
ATOM 1609 O O . ILE A 1 203 ? 4.517 0.298 8.684 1.00 89.38 203 ILE A O 1
ATOM 1613 N N . TYR A 1 204 ? 5.493 2.310 8.766 1.00 89.19 204 TYR A N 1
ATOM 1614 C CA . TYR A 1 204 ? 6.660 1.917 7.968 1.00 89.19 204 TYR A CA 1
ATOM 1615 C C . TYR A 1 204 ? 7.496 0.808 8.615 1.00 89.19 204 TYR A C 1
ATOM 1617 O O . TYR A 1 204 ? 8.000 -0.079 7.916 1.00 89.19 204 TYR A O 1
ATOM 1625 N N . LYS A 1 205 ? 7.593 0.782 9.948 1.00 89.50 205 LYS A N 1
ATOM 1626 C CA . LYS A 1 205 ? 8.260 -0.303 10.683 1.00 89.50 205 LYS A CA 1
ATOM 1627 C C . LYS A 1 205 ? 7.575 -1.654 10.481 1.00 89.50 205 LYS A C 1
ATOM 1629 O O . LYS A 1 205 ? 8.241 -2.680 10.422 1.00 89.50 205 LYS A O 1
ATOM 1634 N N . ASN A 1 206 ? 6.251 -1.658 10.350 1.00 92.25 206 ASN A N 1
ATOM 1635 C CA . ASN A 1 206 ? 5.465 -2.876 10.145 1.00 92.25 206 ASN A CA 1
ATOM 1636 C C . ASN A 1 206 ? 5.134 -3.139 8.669 1.00 92.25 206 ASN A C 1
ATOM 1638 O O . ASN A 1 206 ? 4.330 -4.028 8.372 1.00 92.25 206 ASN A O 1
ATOM 1642 N N . THR A 1 207 ? 5.713 -2.358 7.755 1.00 92.31 207 THR A N 1
ATOM 1643 C CA . THR A 1 207 ? 5.535 -2.496 6.308 1.00 92.31 207 THR A CA 1
ATOM 1644 C C . THR A 1 207 ? 6.674 -3.314 5.719 1.00 92.31 207 THR A C 1
ATOM 1646 O O . THR A 1 207 ? 7.829 -3.132 6.089 1.00 92.31 207 THR A O 1
ATOM 1649 N N . GLN A 1 208 ? 6.356 -4.205 4.785 1.00 93.31 208 GLN A N 1
ATOM 1650 C CA . GLN A 1 208 ? 7.325 -4.989 4.021 1.00 93.31 208 GLN A CA 1
ATOM 1651 C C . GLN A 1 208 ? 7.058 -4.851 2.521 1.00 93.31 208 GLN A C 1
ATOM 1653 O O . GLN A 1 208 ? 5.906 -4.709 2.105 1.00 93.31 208 GLN A O 1
ATOM 1658 N N . VAL A 1 209 ? 8.122 -4.946 1.725 1.00 91.56 209 VAL A N 1
ATOM 1659 C CA . VAL A 1 209 ? 8.080 -4.946 0.259 1.00 91.56 209 VAL A CA 1
ATOM 1660 C C . VAL A 1 209 ? 8.529 -6.315 -0.233 1.00 91.56 209 VAL A C 1
ATOM 1662 O O . VAL A 1 209 ? 9.655 -6.737 0.019 1.00 91.56 209 VAL A O 1
ATOM 1665 N N . VAL A 1 210 ? 7.662 -6.997 -0.970 1.00 93.38 210 VAL A N 1
ATOM 1666 C CA . VAL A 1 210 ? 7.937 -8.292 -1.593 1.00 93.38 210 VAL A CA 1
ATOM 1667 C C . VAL A 1 210 ? 7.749 -8.148 -3.095 1.00 93.38 210 VAL A C 1
ATOM 1669 O O . VAL A 1 210 ? 6.766 -7.576 -3.555 1.00 93.38 210 VAL A O 1
ATOM 1672 N N . VAL A 1 211 ? 8.698 -8.665 -3.875 1.00 92.44 211 VAL A N 1
ATOM 1673 C CA . VAL A 1 211 ? 8.589 -8.690 -5.338 1.00 92.44 211 VAL A CA 1
ATOM 1674 C C . VAL A 1 211 ? 8.820 -10.103 -5.832 1.00 92.44 211 VAL A C 1
ATOM 1676 O O . VAL A 1 211 ? 9.941 -10.604 -5.734 1.00 92.44 211 VAL A O 1
ATOM 1679 N N . GLU A 1 212 ? 7.783 -10.734 -6.370 1.00 91.31 212 GLU A N 1
ATOM 1680 C CA . GLU A 1 212 ? 7.797 -12.131 -6.808 1.00 91.31 212 GLU A CA 1
ATOM 1681 C C . GLU A 1 212 ? 6.938 -12.300 -8.058 1.00 91.31 212 GLU A C 1
ATOM 1683 O O . GLU A 1 212 ? 5.844 -11.754 -8.137 1.00 91.31 212 GLU A O 1
ATOM 1688 N N . ASN A 1 213 ? 7.411 -13.070 -9.043 1.00 90.62 213 ASN A N 1
ATOM 1689 C CA . ASN A 1 213 ? 6.643 -13.400 -10.253 1.00 90.62 213 ASN A CA 1
ATOM 1690 C C . ASN A 1 213 ? 6.045 -12.176 -10.987 1.00 90.62 213 ASN A C 1
ATOM 1692 O O . ASN A 1 213 ? 4.926 -12.244 -11.488 1.00 90.62 213 ASN A O 1
ATOM 1696 N N . ASN A 1 214 ? 6.786 -11.062 -11.060 1.00 90.00 214 ASN A N 1
ATOM 1697 C CA . ASN A 1 214 ? 6.323 -9.775 -11.614 1.00 90.00 214 ASN A CA 1
ATOM 1698 C C . ASN A 1 214 ? 5.110 -9.169 -10.886 1.00 90.00 214 ASN A C 1
ATOM 1700 O O . ASN A 1 214 ? 4.357 -8.386 -11.473 1.00 90.00 214 ASN A O 1
ATOM 1704 N N . ASN A 1 215 ? 4.943 -9.523 -9.613 1.00 91.38 215 ASN A N 1
ATOM 1705 C CA . ASN A 1 215 ? 4.023 -8.887 -8.687 1.00 91.38 215 ASN A CA 1
ATOM 1706 C C . ASN A 1 215 ? 4.823 -8.137 -7.625 1.00 91.38 215 ASN A C 1
ATOM 1708 O O . ASN A 1 215 ? 5.853 -8.618 -7.150 1.00 91.38 215 ASN A O 1
ATOM 1712 N N . LEU A 1 216 ? 4.344 -6.952 -7.268 1.00 91.44 216 LEU A N 1
ATOM 1713 C CA . LEU A 1 216 ? 4.876 -6.117 -6.202 1.00 91.44 216 LEU A CA 1
ATOM 1714 C C . LEU A 1 216 ? 3.824 -6.107 -5.110 1.00 91.44 216 LEU A C 1
ATOM 1716 O O . LEU A 1 216 ? 2.693 -5.698 -5.355 1.00 91.44 216 LEU A O 1
ATOM 1720 N N . ILE A 1 217 ? 4.207 -6.551 -3.923 1.00 92.69 217 ILE A N 1
ATOM 1721 C CA . ILE A 1 217 ? 3.347 -6.613 -2.755 1.00 92.69 217 ILE A CA 1
ATOM 1722 C C . ILE A 1 217 ? 3.961 -5.719 -1.685 1.00 92.69 217 ILE A C 1
ATOM 1724 O O . ILE A 1 217 ? 5.066 -5.980 -1.214 1.00 92.69 217 ILE A O 1
ATOM 1728 N N . ILE A 1 218 ? 3.242 -4.674 -1.296 1.00 92.12 218 ILE A N 1
ATOM 1729 C CA . ILE A 1 218 ? 3.570 -3.845 -0.138 1.00 92.12 218 ILE A CA 1
ATOM 1730 C C . ILE A 1 218 ? 2.530 -4.147 0.923 1.00 92.12 218 ILE A C 1
ATOM 1732 O O . ILE A 1 218 ? 1.346 -3.916 0.702 1.00 92.12 218 ILE A O 1
ATOM 1736 N N . SER A 1 219 ? 2.946 -4.693 2.062 1.00 93.38 219 SER A N 1
ATOM 1737 C CA . SER A 1 219 ? 2.001 -5.096 3.103 1.00 93.38 219 SER A CA 1
ATOM 1738 C C . SER A 1 219 ? 2.393 -4.573 4.470 1.00 93.38 219 SER A C 1
ATOM 1740 O O . SER A 1 219 ? 3.541 -4.753 4.872 1.00 93.38 219 SER A O 1
ATOM 1742 N N . THR A 1 220 ? 1.428 -4.026 5.204 1.00 93.88 220 THR A N 1
ATOM 1743 C CA . THR A 1 220 ? 1.594 -3.566 6.586 1.00 93.88 220 THR A CA 1
ATOM 1744 C C . THR A 1 220 ? 0.797 -4.442 7.534 1.00 93.88 220 THR A C 1
ATOM 1746 O O . THR A 1 220 ? -0.396 -4.672 7.329 1.00 93.88 220 THR A O 1
ATOM 1749 N N . ARG A 1 221 ? 1.442 -4.927 8.597 1.00 93.69 221 ARG A N 1
ATOM 1750 C CA . ARG A 1 221 ? 0.810 -5.794 9.603 1.00 93.69 221 ARG A CA 1
ATOM 1751 C C . ARG A 1 221 ? 0.786 -5.103 10.958 1.00 93.69 221 ARG A C 1
ATOM 1753 O O . ARG A 1 221 ? 1.793 -5.054 11.648 1.00 93.69 221 ARG A O 1
ATOM 1760 N N . LEU A 1 222 ? -0.376 -4.610 11.371 1.00 91.31 222 LEU A N 1
ATOM 1761 C CA . LEU A 1 222 ? -0.532 -3.899 12.638 1.00 91.31 222 LEU A CA 1
ATOM 1762 C C . LEU A 1 222 ? -1.193 -4.787 13.693 1.00 91.31 222 LEU A C 1
ATOM 1764 O O . LEU A 1 222 ? -2.288 -5.329 13.499 1.00 91.31 222 LEU A O 1
ATOM 1768 N N . ALA A 1 223 ? -0.536 -4.919 14.844 1.00 89.38 223 ALA A N 1
ATOM 1769 C CA . ALA A 1 223 ? -1.128 -5.538 16.022 1.00 89.38 223 ALA A CA 1
ATOM 1770 C C . ALA A 1 223 ? -2.157 -4.596 16.663 1.00 89.38 223 ALA A C 1
ATOM 1772 O O . ALA A 1 223 ? -2.008 -3.378 16.633 1.00 89.38 223 ALA A O 1
ATOM 1773 N N . ARG A 1 224 ? -3.187 -5.148 17.314 1.00 79.44 224 ARG A N 1
ATOM 1774 C CA . ARG A 1 224 ? -4.250 -4.356 17.957 1.00 79.44 224 ARG A CA 1
ATOM 1775 C C . ARG A 1 224 ? -3.721 -3.307 18.929 1.00 79.44 224 ARG A C 1
ATOM 1777 O O . ARG A 1 224 ? -4.237 -2.202 18.922 1.00 79.44 224 ARG A O 1
ATOM 1784 N N . GLY A 1 225 ? -2.711 -3.649 19.729 1.00 77.44 225 GLY A N 1
ATOM 1785 C CA . GLY A 1 225 ? -2.121 -2.708 20.686 1.00 77.44 225 GLY A CA 1
ATOM 1786 C C . GLY A 1 225 ? -1.463 -1.500 20.014 1.00 77.44 225 GLY A C 1
ATOM 1787 O O . GLY A 1 225 ? -1.459 -0.417 20.582 1.00 77.44 225 GLY A O 1
ATOM 1788 N N . SER A 1 226 ? -0.971 -1.664 18.784 1.00 80.69 226 SER A N 1
ATOM 1789 C CA . SER A 1 226 ? -0.403 -0.583 17.976 1.00 80.69 226 SER A CA 1
ATOM 1790 C C . SER A 1 226 ? -1.488 0.348 17.426 1.00 80.69 226 SER A C 1
ATOM 1792 O O . SER A 1 226 ? -1.270 1.550 17.334 1.00 80.69 226 SER A O 1
ATOM 1794 N N . LEU A 1 227 ? -2.680 -0.183 17.122 1.00 79.44 227 LEU A N 1
ATOM 1795 C CA . LEU A 1 227 ? -3.802 0.600 16.586 1.00 79.44 227 LEU A CA 1
ATOM 1796 C C . LEU A 1 227 ? -4.311 1.653 17.569 1.00 79.44 227 LEU A C 1
ATOM 1798 O O . LEU A 1 227 ? -4.709 2.731 17.144 1.00 79.44 227 LEU A O 1
ATOM 1802 N N . ASP A 1 228 ? -4.302 1.351 18.869 1.00 78.81 228 ASP A N 1
ATOM 1803 C CA . ASP A 1 228 ? -4.783 2.294 19.882 1.00 78.81 228 ASP A CA 1
ATOM 1804 C C . ASP A 1 228 ? -3.896 3.554 19.938 1.00 78.81 228 ASP A C 1
ATOM 1806 O O . ASP A 1 228 ? -4.415 4.647 20.152 1.00 78.81 228 ASP A O 1
ATOM 1810 N N . SER A 1 229 ? -2.588 3.425 19.667 1.00 78.19 229 SER A N 1
ATOM 1811 C CA . SER A 1 229 ? -1.677 4.576 19.563 1.00 78.19 229 SER A CA 1
ATOM 1812 C C . SER A 1 229 ? -1.963 5.421 18.317 1.00 78.19 229 SER A C 1
ATOM 1814 O O . SER A 1 229 ? -2.073 6.645 18.427 1.00 78.19 229 SER A O 1
ATOM 1816 N N . LEU A 1 230 ? -2.195 4.770 17.166 1.00 79.19 230 LEU A N 1
ATOM 1817 C CA . LEU A 1 230 ? -2.536 5.438 15.899 1.00 79.19 230 LEU A CA 1
ATOM 1818 C C . LEU A 1 230 ? -3.841 6.241 16.025 1.00 79.19 230 LEU A C 1
ATOM 1820 O O . LEU A 1 230 ? -3.888 7.432 15.735 1.00 79.19 230 LEU A O 1
ATOM 1824 N N . LEU A 1 231 ? -4.893 5.609 16.552 1.00 77.44 231 LEU A N 1
ATOM 1825 C CA . LEU A 1 231 ? -6.214 6.231 16.695 1.00 77.44 231 LEU A CA 1
ATOM 1826 C C . LEU A 1 231 ? -6.248 7.346 17.750 1.00 77.44 231 LEU A C 1
ATOM 1828 O O . LEU A 1 231 ? -7.112 8.217 17.700 1.00 77.44 231 LEU A O 1
ATOM 1832 N N . SER A 1 232 ? -5.337 7.322 18.727 1.00 77.88 232 SER A N 1
ATOM 1833 C CA . SER A 1 232 ? -5.270 8.359 19.763 1.00 77.88 232 SER A CA 1
ATOM 1834 C C . SER A 1 232 ? -4.682 9.683 19.267 1.00 77.88 232 SER A C 1
ATOM 1836 O O . SER A 1 232 ? -4.960 10.727 19.859 1.00 77.88 232 SER A O 1
ATOM 1838 N N . HIS A 1 233 ? -3.894 9.641 18.188 1.00 68.19 233 HIS A N 1
ATOM 1839 C CA . HIS A 1 233 ? -3.277 10.815 17.573 1.00 68.19 233 HIS A CA 1
ATOM 1840 C C . HIS A 1 233 ? -4.232 11.564 16.640 1.00 68.19 233 HIS A C 1
ATOM 1842 O O . HIS A 1 233 ? -4.247 12.788 16.677 1.00 68.19 233 HIS A O 1
ATOM 1848 N N . SER A 1 234 ? -5.064 10.841 15.888 1.00 59.81 234 SER A N 1
ATOM 1849 C CA . SER A 1 234 ? -6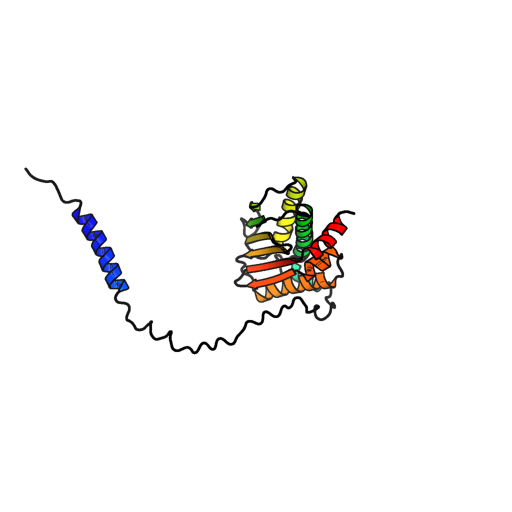.076 11.413 14.982 1.00 59.81 234 SER A CA 1
ATOM 1850 C C . SER A 1 234 ? -7.208 12.159 15.716 1.00 59.81 234 SER A C 1
ATOM 1852 O O . SER A 1 234 ? -7.786 13.112 15.206 1.00 59.81 234 SER A O 1
ATOM 1854 N N . ALA A 1 235 ? -7.498 11.794 16.969 1.00 58.53 235 ALA A N 1
ATOM 1855 C CA . ALA A 1 235 ? -8.586 12.392 17.747 1.00 58.53 235 ALA A CA 1
ATOM 1856 C C . ALA A 1 235 ? -8.294 13.801 18.327 1.00 58.53 235 ALA A C 1
ATOM 1858 O O . ALA A 1 235 ? -9.077 14.276 19.157 1.00 58.53 235 ALA A O 1
ATOM 1859 N N . LYS A 1 236 ? -7.172 14.440 17.969 1.00 49.09 236 LYS A N 1
ATOM 1860 C CA . LYS A 1 236 ? -6.747 15.763 18.462 1.00 49.09 236 LYS A CA 1
ATOM 1861 C C . LYS A 1 236 ? -6.785 16.815 17.366 1.00 49.09 236 LYS A C 1
ATOM 1863 O O . LYS A 1 236 ? -7.241 17.932 17.6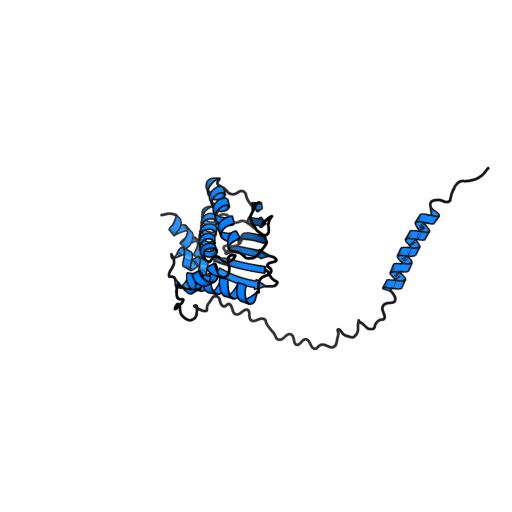96 1.00 49.09 236 LYS A O 1
#

Sequence (236 aa):
MNSRKNQNSLLFLTTLGVYLGLLVVGGAAPQTFAHSATTRNFELVDEIEVKDDLDNKPDGCDVGHEEPVDLQTKFLWFNDKSLDSYESLVESILEAYPKKQFSSIELAWTTVDAERPFRKVDFSGPLLPDSEITEELNSDFPFVANGFPGKDVVFSVSRNNGKTNFSFESKSFRYDTPLVRSLYSKALDYYRCSGSLETAELIYKNTQVVVENNNLIISTRLARGSLDSLLSHSAK

Secondary structure (DSSP, 8-state):
------SHHHHHHHHHHHHHHHHHHHH-S-TTSSSSSS--------------GGG---S-S---THHHHHHHHH-TT--THHHHHHHHHHHHHHHH-SS--EEEEEEEEEES-SSS--EEEEEESSPPS-HHHHHHHHHHHHHHHHTSSSSEEEEEEEEETTEEEEEEEEES--S-HHHHHHHHHHHHHHHHHTT--HHHHHHHHTEEEEEETTEEEEEEEEEHHHHHHHHHHHT-

Foldseek 3Di:
DDDDDDPVVVVVVVVVVVVVVCCCVVVPPDPVVVPVPPPDPPPPPDPPPPPPCLPDQPPDLPQDPPVLVVVCVVPVQADLCLLVLVLVLVLLVCVQCVDDAFAKKKWKWFAPDPPDRPIDTDTDGPDRPDPVSVVSNVVSVVVNNSNDAAGMWMWMWHGPDQKIKIKIKHDDGPDDQVVNQVSNVSSLSNQCSVPDDPSSVQFSSQWDWDGDPRMIMIMGMDGNVRSVVSVVVVVD

Radius of gyration: 26.92 Å; chains: 1; bounding box: 66×64×71 Å